Protein AF-A0A3B8LPL8-F1 (afdb_monomer_lite)

Foldseek 3Di:
DVVVVVVVVVVVVVVVCVVVVPPDLAQCVPVVLVVLLLLLLVLVQCLLFNDPPLQNAGCVNLVLSVLLVVVLVVDDRVVSRVVSVLSVCQQAVQCVVVVVDGGLSPHDSVSNNVSLVCQCVDPDPVSNVSSVVVSVVSVVSVVVDQSSCVSVVNAACDDDVPDPHDGHHDVVVVVVVVVVVVVVVVVVVVVVVVVVVVVVVVVVVPDDDPDDDDDDDDDD

Secondary structure (DSSP, 8-state):
-HHHHHHHHHHHHHHHHHHHSSS-SSGGGSTTTHHHHHHHHHHHHHHHS-TTSSSS--TTTTTHHHHHHHHHHHS-HHHHHHHHHHHHIIIIIHHHHTTS-S-GGGS-HHHHHHHHHHHHT-S-HHHHHHHHHHHHHHHHHHTTSHHHHHHTT--BSS--TT------B-THHHHHHHHHHHHHHHHHHHHHHHHHHHHHHHHHT---------------

Radius of gyration: 36.64 Å; chains: 1; bounding box: 44×65×137 Å

Sequence (220 aa):
MEQVRKGLLSGVRARFEGLLGGKHERLLDIPWLRPRIERGIDALGECMFPAGAEIPYSAKDVELTKYMIDFFYKIPTQQSNMLCMLILAYEFALPTLYRKGWLFSQMSFEDQTDLLEHLHDSRLYPIRMLNVALRMFMSFGYMADERVLQEMGYFKNYAYPSDPRDIEIIERISQELQNTIAKELEQEETLDEKNEEVELSESLLSAPEATSGTATSTLS

Structure (mmCIF, N/CA/C/O backbone):
data_AF-A0A3B8LPL8-F1
#
_entry.id   AF-A0A3B8LPL8-F1
#
loop_
_atom_site.group_PDB
_atom_site.id
_atom_site.type_symbol
_atom_site.label_atom_id
_atom_site.label_alt_id
_atom_site.label_comp_id
_atom_site.label_asym_id
_atom_site.label_entity_id
_atom_site.label_seq_id
_atom_site.pdbx_PDB_ins_code
_atom_site.Cartn_x
_atom_site.Cartn_y
_atom_site.Cartn_z
_atom_site.occupancy
_atom_site.B_iso_or_equiv
_atom_site.auth_seq_id
_atom_site.auth_comp_id
_atom_site.auth_asym_id
_atom_site.auth_atom_id
_atom_site.pdbx_PDB_model_num
ATOM 1 N N . MET A 1 1 ? 22.025 -16.136 -29.294 1.00 53.50 1 MET A N 1
ATOM 2 C CA . MET A 1 1 ? 21.593 -15.642 -27.961 1.00 53.50 1 MET A CA 1
ATOM 3 C C . MET A 1 1 ? 22.157 -14.263 -27.589 1.00 53.50 1 MET A C 1
ATOM 5 O O . MET A 1 1 ? 21.586 -13.602 -26.734 1.00 53.50 1 MET A O 1
ATOM 9 N N . GLU A 1 2 ? 23.214 -13.773 -28.244 1.00 52.53 2 GLU A N 1
ATOM 10 C CA . GLU A 1 2 ? 23.859 -12.496 -27.884 1.00 52.53 2 GLU A CA 1
ATOM 11 C C . GLU A 1 2 ? 23.153 -11.238 -28.436 1.00 52.53 2 GLU A C 1
ATOM 13 O O . GLU A 1 2 ? 23.130 -10.195 -27.785 1.00 52.53 2 GLU A O 1
ATOM 18 N N . GLN A 1 3 ? 22.494 -11.338 -29.598 1.00 49.75 3 GLN A N 1
ATOM 19 C CA . GLN A 1 3 ? 21.754 -10.215 -30.198 1.00 49.75 3 GLN A CA 1
ATOM 20 C C . GLN A 1 3 ? 20.462 -9.853 -29.441 1.00 49.75 3 GLN A C 1
ATOM 22 O O . GLN A 1 3 ? 20.111 -8.678 -29.362 1.00 49.75 3 GLN A O 1
ATOM 27 N N . VAL A 1 4 ? 19.802 -10.824 -28.798 1.00 54.03 4 VAL A N 1
ATOM 28 C CA . VAL A 1 4 ? 18.571 -10.590 -28.013 1.00 54.03 4 VAL A CA 1
ATOM 29 C C . VAL A 1 4 ? 18.863 -9.790 -26.733 1.00 54.03 4 VAL A C 1
ATOM 31 O O . VAL A 1 4 ? 18.094 -8.908 -26.357 1.00 54.03 4 VAL A O 1
ATOM 34 N N . ARG A 1 5 ? 20.027 -10.011 -26.101 1.00 50.81 5 ARG A N 1
ATOM 35 C CA . ARG A 1 5 ? 20.466 -9.257 -24.909 1.00 50.81 5 ARG A CA 1
ATOM 36 C C . ARG A 1 5 ? 20.782 -7.788 -25.211 1.00 50.81 5 ARG A C 1
ATOM 38 O O . ARG A 1 5 ? 20.487 -6.928 -24.385 1.00 50.81 5 ARG A O 1
ATOM 45 N N . LYS A 1 6 ? 21.343 -7.486 -26.390 1.00 49.22 6 LYS A N 1
ATOM 46 C CA . LYS A 1 6 ? 21.658 -6.102 -26.798 1.00 49.22 6 LYS A CA 1
ATOM 47 C C . LYS A 1 6 ? 20.394 -5.279 -27.076 1.00 49.22 6 LYS A C 1
ATOM 49 O O . LYS A 1 6 ? 20.337 -4.118 -26.674 1.00 49.22 6 LYS A O 1
ATOM 54 N N . GLY A 1 7 ? 19.361 -5.892 -27.663 1.00 49.97 7 GLY A N 1
ATOM 55 C CA . GLY A 1 7 ? 18.057 -5.249 -27.865 1.00 49.97 7 GLY A CA 1
ATOM 56 C C . GLY A 1 7 ? 17.382 -4.854 -26.547 1.00 49.97 7 GLY A C 1
ATOM 57 O O . GLY A 1 7 ? 16.971 -3.704 -26.389 1.00 49.97 7 GLY A O 1
ATOM 58 N N . LEU A 1 8 ? 17.368 -5.763 -25.563 1.00 51.31 8 LEU A N 1
ATOM 59 C CA . LEU A 1 8 ? 16.752 -5.521 -24.253 1.00 51.31 8 LEU A CA 1
ATOM 60 C C . LEU A 1 8 ? 17.428 -4.364 -23.492 1.00 51.31 8 LEU A C 1
ATOM 62 O O . LEU A 1 8 ? 16.749 -3.500 -22.946 1.00 51.31 8 LEU A O 1
ATOM 66 N N . LEU A 1 9 ? 18.764 -4.307 -23.507 1.00 52.31 9 LEU A N 1
ATOM 67 C CA . LEU A 1 9 ? 19.535 -3.269 -22.810 1.00 52.31 9 LEU A CA 1
ATOM 68 C C . LEU A 1 9 ? 19.426 -1.889 -23.481 1.00 52.31 9 LEU A C 1
ATOM 70 O O . LEU A 1 9 ? 19.407 -0.874 -22.785 1.00 52.31 9 LEU A O 1
ATOM 74 N N . SER A 1 10 ? 19.292 -1.834 -24.811 1.00 51.31 10 SER A N 1
ATOM 75 C CA . SER A 1 10 ? 19.081 -0.569 -25.534 1.00 51.31 10 SER A CA 1
ATOM 76 C C . SER A 1 10 ? 17.717 0.067 -25.228 1.00 51.31 10 SER A C 1
ATOM 78 O O . SER A 1 10 ? 17.632 1.278 -25.027 1.00 51.31 10 SER A O 1
ATOM 80 N N . GLY A 1 11 ? 16.668 -0.754 -25.079 1.00 53.75 11 GLY A N 1
ATOM 81 C CA . GLY A 1 11 ? 15.336 -0.295 -24.679 1.00 53.75 11 GLY A CA 1
ATOM 82 C C . GLY A 1 11 ? 15.277 0.187 -23.227 1.00 53.75 11 GLY A C 1
ATOM 83 O O . GLY A 1 11 ? 14.561 1.139 -22.927 1.00 53.75 11 GLY A O 1
ATOM 84 N N . VAL A 1 12 ? 16.061 -0.421 -22.328 1.00 59.00 12 VAL A N 1
ATOM 85 C CA . VAL A 1 12 ? 16.189 0.036 -20.933 1.00 59.00 12 VAL A CA 1
ATOM 86 C C . VAL A 1 12 ? 16.892 1.395 -20.871 1.00 59.00 12 VAL A C 1
ATOM 88 O O . VAL A 1 12 ? 16.415 2.290 -20.178 1.00 59.00 12 VAL A O 1
ATOM 91 N N . ARG A 1 13 ? 17.965 1.598 -21.646 1.00 53.81 13 ARG A N 1
ATOM 92 C CA . ARG A 1 13 ? 18.716 2.864 -21.656 1.00 53.81 13 ARG A CA 1
ATOM 93 C C . ARG A 1 13 ? 17.900 4.043 -22.200 1.00 53.81 13 ARG A C 1
ATOM 95 O O . ARG A 1 13 ? 17.860 5.084 -21.554 1.00 53.81 13 ARG A O 1
ATOM 102 N N . ALA A 1 14 ? 17.178 3.860 -23.308 1.00 57.12 14 ALA A N 1
ATOM 103 C CA . ALA A 1 14 ? 16.308 4.903 -23.863 1.00 57.12 14 ALA A CA 1
ATOM 104 C C . ALA A 1 14 ? 15.151 5.285 -22.912 1.00 57.12 14 ALA A C 1
ATOM 106 O O . ALA A 1 14 ? 14.744 6.443 -22.850 1.00 57.12 14 ALA A O 1
ATOM 107 N N . ARG A 1 15 ? 14.642 4.325 -22.123 1.00 59.19 15 ARG A N 1
ATOM 108 C CA . ARG A 1 15 ? 13.621 4.585 -21.091 1.00 59.19 15 ARG A CA 1
ATOM 109 C C . ARG A 1 15 ? 14.178 5.352 -19.891 1.00 59.19 15 ARG A C 1
ATOM 111 O O . ARG A 1 15 ? 13.474 6.201 -19.357 1.00 59.19 15 ARG A O 1
ATOM 118 N N . PHE A 1 16 ? 15.426 5.092 -19.499 1.00 56.16 16 PHE A N 1
ATOM 119 C CA . PHE A 1 16 ? 16.109 5.842 -18.440 1.00 56.16 16 PHE A CA 1
ATOM 120 C C . PHE A 1 16 ? 16.478 7.270 -18.870 1.00 56.16 16 PHE A C 1
ATOM 122 O O . PHE A 1 16 ? 16.331 8.196 -18.077 1.00 56.16 16 PHE A O 1
ATOM 129 N N . GLU A 1 17 ? 16.886 7.477 -20.125 1.00 54.66 17 GLU A N 1
ATOM 130 C CA . GLU A 1 17 ? 17.175 8.819 -20.659 1.00 54.66 17 GLU A CA 1
ATOM 131 C C . GLU A 1 17 ? 15.907 9.692 -20.743 1.00 54.66 17 GLU A C 1
ATOM 133 O O . GLU A 1 17 ? 15.965 10.883 -20.444 1.00 54.66 17 GLU A O 1
ATOM 138 N N . GLY A 1 18 ? 14.735 9.107 -21.022 1.00 52.72 18 GLY A N 1
ATOM 139 C CA . GLY A 1 18 ? 13.446 9.808 -20.911 1.00 52.72 18 GLY A CA 1
ATOM 140 C C . GLY A 1 18 ? 13.022 10.136 -19.470 1.00 52.72 18 GLY A C 1
ATOM 141 O O . GLY A 1 18 ? 12.319 11.120 -19.255 1.00 52.72 18 GLY A O 1
ATOM 142 N N . LEU A 1 19 ? 13.479 9.349 -18.488 1.00 54.22 19 LEU A N 1
ATOM 143 C CA . LEU A 1 19 ? 13.199 9.541 -17.058 1.00 54.22 19 LEU A CA 1
ATOM 144 C C . LEU A 1 19 ? 14.010 10.702 -16.455 1.00 54.22 19 LEU A C 1
ATOM 146 O O . LEU A 1 19 ? 13.545 11.374 -15.541 1.00 54.22 19 LEU A O 1
ATOM 150 N N . LEU A 1 20 ? 15.218 10.941 -16.976 1.00 55.66 20 LEU A N 1
ATOM 151 C CA . LEU A 1 20 ? 16.107 12.035 -16.562 1.00 55.66 20 LEU A CA 1
ATOM 152 C C . LEU A 1 20 ? 15.976 13.285 -17.458 1.00 55.66 20 LEU A C 1
ATOM 154 O O . LEU A 1 20 ? 16.439 14.359 -17.087 1.00 55.66 20 LEU A O 1
ATOM 158 N N . GLY A 1 21 ? 15.331 13.159 -18.623 1.00 50.50 21 GLY A N 1
ATOM 159 C CA . GLY A 1 21 ? 15.231 14.186 -19.668 1.00 50.50 21 GLY A CA 1
ATOM 160 C C . GLY A 1 21 ? 14.165 15.276 -19.477 1.00 50.50 21 GLY A C 1
ATOM 161 O O . GLY A 1 21 ? 13.839 15.964 -20.442 1.00 50.50 21 GLY A O 1
ATOM 162 N N . GLY A 1 22 ? 13.598 15.441 -18.278 1.00 52.56 22 GLY A N 1
ATOM 163 C CA . GLY A 1 22 ? 12.865 16.658 -17.888 1.00 52.56 22 GLY A CA 1
ATOM 164 C C . GLY A 1 22 ? 11.503 16.930 -18.548 1.00 52.56 22 GLY A C 1
ATOM 165 O O . GLY A 1 22 ? 10.980 18.025 -18.379 1.00 52.56 22 GLY A O 1
ATOM 166 N N . LYS A 1 23 ? 10.905 15.985 -19.293 1.00 58.97 23 LYS A N 1
ATOM 167 C CA . LYS A 1 23 ? 9.563 16.180 -19.895 1.00 58.97 23 LYS A CA 1
ATOM 168 C C . LYS A 1 23 ? 8.390 15.777 -19.002 1.00 58.97 23 LYS A C 1
ATOM 170 O O . LYS A 1 23 ? 7.282 16.246 -19.231 1.00 58.97 23 LYS A O 1
ATOM 175 N N . HIS A 1 24 ? 8.620 14.914 -18.018 1.00 59.38 24 HIS A N 1
ATOM 176 C CA . HIS A 1 24 ? 7.605 14.515 -17.050 1.00 59.38 24 HIS A CA 1
ATOM 177 C C . HIS A 1 24 ? 8.037 15.016 -15.680 1.00 59.38 24 HIS A C 1
ATOM 179 O O . HIS A 1 24 ? 9.087 14.611 -15.185 1.00 59.38 24 HIS A O 1
ATOM 185 N N . GLU A 1 25 ? 7.247 15.908 -15.081 1.00 78.56 25 GLU A N 1
ATOM 186 C CA . GLU A 1 25 ? 7.516 16.375 -13.722 1.00 78.56 25 GLU A CA 1
ATOM 187 C C . GLU A 1 25 ? 7.355 15.207 -12.732 1.00 78.56 25 GLU A C 1
ATOM 189 O O . GLU A 1 25 ? 8.214 15.004 -11.872 1.00 78.56 25 GLU A O 1
ATOM 194 N N . ARG A 1 26 ? 6.324 14.362 -12.909 1.00 90.69 26 ARG A N 1
ATOM 195 C CA . ARG A 1 26 ? 6.047 13.196 -12.053 1.00 90.69 26 ARG A CA 1
ATOM 196 C C . ARG A 1 26 ? 6.228 11.869 -12.790 1.00 90.69 26 ARG A C 1
ATOM 198 O O . ARG A 1 26 ? 5.819 11.707 -13.937 1.00 90.69 26 ARG A O 1
ATOM 205 N N . LEU A 1 27 ? 6.759 10.869 -12.087 1.00 92.31 27 LEU A N 1
ATOM 206 C CA . LEU A 1 27 ? 6.888 9.491 -12.577 1.00 92.31 27 LEU A CA 1
ATOM 207 C C . LEU A 1 27 ? 5.531 8.852 -12.899 1.00 92.31 27 LEU A C 1
ATOM 209 O O . LEU A 1 27 ? 5.438 8.037 -13.816 1.00 92.31 27 LEU A O 1
ATOM 213 N N . LEU A 1 28 ? 4.475 9.247 -12.186 1.00 93.44 28 LEU A N 1
ATOM 214 C CA . LEU A 1 28 ? 3.106 8.788 -12.440 1.00 93.44 28 LEU A CA 1
ATOM 215 C C . LEU A 1 28 ? 2.540 9.235 -13.786 1.00 93.44 28 LEU A C 1
ATOM 217 O O . LEU A 1 28 ? 1.642 8.585 -14.311 1.00 93.44 28 LEU A O 1
ATOM 221 N N . ASP A 1 29 ? 3.071 10.301 -14.377 1.00 93.69 29 ASP A N 1
ATOM 222 C CA . ASP A 1 29 ? 2.575 10.787 -15.665 1.00 93.69 29 ASP A CA 1
ATOM 223 C C . ASP A 1 29 ? 3.183 10.010 -16.840 1.00 93.69 29 ASP A C 1
ATOM 225 O O . ASP A 1 29 ? 2.790 10.193 -17.993 1.00 93.69 29 ASP A O 1
ATOM 229 N N . ILE A 1 30 ? 4.135 9.112 -16.563 1.00 92.44 30 ILE A N 1
ATOM 230 C CA . ILE A 1 30 ? 4.755 8.247 -17.561 1.00 92.44 30 ILE A CA 1
ATOM 231 C C . ILE A 1 30 ? 3.789 7.084 -17.869 1.00 92.44 30 ILE A C 1
ATOM 233 O O . ILE A 1 30 ? 3.598 6.204 -17.020 1.00 92.44 30 ILE A O 1
ATOM 237 N N . PRO A 1 31 ? 3.227 6.987 -19.095 1.00 90.75 31 PRO A N 1
ATOM 238 C CA . PRO A 1 31 ? 2.101 6.088 -19.385 1.00 90.75 31 PRO A CA 1
ATOM 239 C C . PRO A 1 31 ? 2.379 4.599 -19.163 1.00 90.75 31 PRO A C 1
ATOM 241 O O . PRO A 1 31 ? 1.478 3.829 -18.849 1.00 90.75 31 PRO A O 1
ATOM 244 N N . TRP A 1 32 ? 3.629 4.166 -19.336 1.00 91.56 32 TRP A N 1
ATOM 245 C CA . TRP A 1 32 ? 4.012 2.768 -19.131 1.00 91.56 32 TRP A CA 1
ATOM 246 C C . TRP A 1 32 ? 4.386 2.453 -17.678 1.00 91.56 32 TRP A C 1
ATOM 248 O O . TRP A 1 32 ? 4.451 1.276 -17.316 1.00 91.56 32 TRP A O 1
ATOM 258 N N . LEU A 1 33 ? 4.656 3.480 -16.866 1.00 93.62 33 LEU A N 1
ATOM 259 C CA . LEU A 1 33 ? 5.122 3.338 -15.490 1.00 93.62 33 LEU A CA 1
ATOM 260 C C . LEU A 1 33 ? 3.960 3.332 -14.502 1.00 93.62 33 LEU A C 1
ATOM 262 O O . LEU A 1 33 ? 3.948 2.511 -13.590 1.00 93.62 33 LEU A O 1
ATOM 266 N N . ARG A 1 34 ? 2.945 4.171 -14.721 1.00 95.31 34 ARG A N 1
ATOM 267 C CA . ARG A 1 34 ? 1.754 4.217 -13.864 1.00 95.31 34 ARG A CA 1
ATOM 268 C C . ARG A 1 34 ? 1.075 2.853 -13.684 1.00 95.31 34 ARG A C 1
ATOM 270 O O . ARG A 1 34 ? 0.963 2.432 -12.536 1.00 95.31 34 ARG A O 1
ATOM 277 N N . PRO A 1 35 ? 0.763 2.080 -14.745 1.00 96.31 35 PRO A N 1
ATOM 278 C CA . PRO A 1 35 ? 0.155 0.760 -14.575 1.00 96.31 35 PRO A CA 1
ATOM 279 C C . PRO A 1 35 ? 1.056 -0.246 -13.849 1.00 96.31 35 PRO A C 1
ATOM 281 O O . PRO A 1 35 ? 0.592 -1.312 -13.458 1.00 96.31 35 PRO A O 1
ATOM 284 N N . ARG A 1 36 ? 2.367 0.016 -13.756 1.00 95.19 36 ARG A N 1
ATOM 285 C CA . ARG A 1 36 ? 3.313 -0.814 -12.996 1.00 95.19 36 ARG A CA 1
ATOM 286 C C . ARG A 1 36 ? 3.296 -0.454 -11.522 1.00 95.19 36 ARG A C 1
ATOM 288 O O . ARG A 1 36 ? 3.318 -1.354 -10.698 1.00 95.19 36 ARG A O 1
ATOM 295 N N . ILE A 1 37 ? 3.241 0.838 -11.217 1.00 97.06 37 ILE A N 1
ATOM 296 C CA . ILE A 1 37 ? 3.098 1.329 -9.849 1.00 97.06 37 ILE A CA 1
ATOM 297 C C . ILE A 1 37 ? 1.766 0.844 -9.275 1.00 97.06 37 ILE A C 1
ATOM 299 O O . ILE A 1 37 ? 1.777 0.242 -8.213 1.00 97.06 37 ILE A O 1
ATOM 303 N N . GLU A 1 38 ? 0.660 1.006 -10.008 1.00 97.75 38 GLU A N 1
ATOM 304 C CA . GLU A 1 38 ? -0.668 0.522 -9.598 1.00 97.75 38 GLU A CA 1
ATOM 305 C C . GLU A 1 38 ? -0.643 -0.980 -9.282 1.00 97.75 38 GLU A C 1
ATOM 307 O O . GLU A 1 38 ? -0.984 -1.372 -8.175 1.00 97.75 38 GLU A O 1
ATOM 312 N N . ARG A 1 39 ? -0.098 -1.810 -10.184 1.00 96.94 39 ARG A N 1
ATOM 313 C CA . ARG A 1 39 ? 0.054 -3.258 -9.945 1.00 96.94 39 ARG A CA 1
ATOM 314 C C . ARG A 1 39 ? 0.952 -3.605 -8.761 1.00 96.94 39 ARG A C 1
ATOM 316 O O . ARG A 1 39 ? 0.690 -4.585 -8.071 1.00 96.94 39 ARG A O 1
ATOM 323 N N . GLY A 1 40 ? 2.027 -2.845 -8.558 1.00 97.00 40 GLY A N 1
ATOM 324 C CA . GLY A 1 40 ? 2.902 -3.016 -7.404 1.00 97.00 40 GLY A CA 1
ATOM 325 C C . GLY A 1 40 ? 2.164 -2.717 -6.101 1.00 97.00 40 GLY A C 1
ATOM 326 O O . GLY A 1 40 ? 2.276 -3.492 -5.158 1.00 97.00 40 GLY A O 1
ATOM 327 N N . ILE A 1 41 ? 1.373 -1.638 -6.065 1.00 98.25 41 ILE A N 1
ATOM 328 C CA . ILE A 1 41 ? 0.545 -1.273 -4.907 1.00 98.25 41 ILE A CA 1
ATOM 329 C C . ILE A 1 41 ? -0.549 -2.317 -4.680 1.00 98.25 41 ILE A C 1
ATOM 331 O O . ILE A 1 41 ? -0.710 -2.741 -3.542 1.00 98.25 41 ILE A O 1
ATOM 335 N N . ASP A 1 42 ? -1.233 -2.781 -5.730 1.00 98.00 42 ASP A N 1
ATOM 336 C CA . ASP A 1 42 ? -2.248 -3.838 -5.631 1.00 98.00 42 ASP A CA 1
ATOM 337 C C . ASP A 1 42 ? -1.654 -5.112 -5.018 1.00 98.00 42 ASP A C 1
ATOM 339 O O . ASP A 1 42 ? -2.184 -5.646 -4.050 1.00 98.00 42 ASP A O 1
ATOM 343 N N . ALA A 1 43 ? -0.525 -5.588 -5.552 1.00 97.44 43 ALA A N 1
ATOM 344 C CA . ALA A 1 43 ? 0.115 -6.809 -5.071 1.00 97.44 43 ALA A CA 1
ATOM 345 C C . ALA A 1 43 ? 0.642 -6.665 -3.636 1.00 97.44 43 ALA A C 1
ATOM 347 O O . ALA A 1 43 ? 0.455 -7.561 -2.819 1.00 97.44 43 ALA A O 1
ATOM 348 N N . LEU A 1 44 ? 1.277 -5.535 -3.310 1.00 97.69 44 LEU A N 1
ATOM 349 C CA . LEU A 1 44 ? 1.730 -5.251 -1.946 1.00 97.69 44 LEU A CA 1
ATOM 350 C C . LEU A 1 44 ? 0.548 -5.142 -0.981 1.00 97.69 44 LEU A C 1
ATOM 352 O O . LEU A 1 44 ? 0.593 -5.716 0.101 1.00 97.69 44 LEU A O 1
ATOM 356 N N . GLY A 1 45 ? -0.512 -4.441 -1.379 1.00 97.69 45 GLY A N 1
ATOM 357 C CA . GLY A 1 45 ? -1.729 -4.279 -0.596 1.00 97.69 45 GLY A CA 1
ATOM 358 C C . GLY A 1 45 ? -2.373 -5.621 -0.282 1.00 97.69 45 GLY A C 1
ATOM 359 O O . GLY A 1 45 ? -2.597 -5.921 0.882 1.00 97.69 45 GLY A O 1
ATOM 360 N N . GLU A 1 46 ? -2.599 -6.456 -1.294 1.00 96.62 46 GLU A N 1
ATOM 361 C CA . GLU A 1 46 ? -3.194 -7.787 -1.121 1.00 96.62 46 GLU A CA 1
ATOM 362 C C . GLU A 1 46 ? -2.305 -8.722 -0.297 1.00 96.62 46 GLU A C 1
ATOM 364 O O . GLU A 1 46 ? -2.813 -9.501 0.502 1.00 96.62 46 GLU A O 1
ATOM 369 N N . CYS A 1 47 ? -0.980 -8.631 -0.453 1.00 96.56 47 CYS A N 1
ATOM 370 C CA . CYS A 1 47 ? -0.032 -9.407 0.344 1.00 96.56 47 CYS A CA 1
ATOM 371 C C . CYS A 1 47 ? -0.067 -9.021 1.834 1.00 96.56 47 CYS A C 1
ATOM 373 O O . CYS A 1 47 ? 0.143 -9.875 2.694 1.00 96.56 47 CYS A O 1
ATOM 375 N N . MET A 1 48 ? -0.297 -7.743 2.146 1.00 96.38 48 MET A N 1
ATOM 376 C CA . MET A 1 48 ? -0.244 -7.209 3.513 1.00 96.38 48 MET A CA 1
ATOM 377 C C . MET A 1 48 ? -1.607 -7.201 4.207 1.00 96.38 48 MET A C 1
ATOM 379 O O . MET A 1 48 ? -1.670 -7.386 5.419 1.00 96.38 48 MET A O 1
ATOM 383 N N . PHE A 1 49 ? -2.678 -7.003 3.440 1.00 96.75 49 PHE A N 1
ATOM 384 C CA . PHE A 1 49 ? -4.066 -6.935 3.894 1.00 96.75 49 PHE A CA 1
ATOM 385 C C . PHE A 1 49 ? -4.932 -7.869 3.028 1.00 96.75 49 PHE A C 1
ATOM 387 O O . PHE A 1 49 ? -5.740 -7.401 2.214 1.00 96.75 49 PHE A O 1
ATOM 394 N N . PRO A 1 50 ? -4.726 -9.196 3.136 1.00 96.06 50 PRO A N 1
ATOM 395 C CA . PRO A 1 50 ? -5.467 -10.167 2.344 1.00 96.06 50 PRO A CA 1
ATOM 396 C C . PRO A 1 50 ? -6.936 -10.236 2.776 1.00 96.06 50 PRO A C 1
ATOM 398 O O . PRO A 1 50 ? -7.287 -9.954 3.922 1.00 96.06 50 PRO A O 1
ATOM 401 N N . ALA A 1 51 ? -7.800 -10.671 1.860 1.00 93.62 51 ALA A N 1
ATOM 402 C CA . ALA A 1 51 ? -9.194 -10.957 2.182 1.00 93.62 51 ALA A CA 1
ATOM 403 C C . ALA A 1 51 ? -9.303 -12.089 3.218 1.00 93.62 51 ALA A C 1
ATOM 405 O O . ALA A 1 51 ? -8.621 -13.110 3.106 1.00 93.62 51 ALA A O 1
ATOM 406 N N . GLY A 1 52 ? -10.188 -11.925 4.204 1.00 87.56 52 GLY A N 1
ATOM 407 C CA . GLY A 1 52 ? -10.396 -12.916 5.266 1.00 87.56 52 GLY A CA 1
ATOM 408 C C . GLY A 1 52 ? -9.335 -12.906 6.372 1.00 87.56 52 GLY A C 1
ATOM 409 O O . GLY A 1 52 ? -9.240 -13.879 7.120 1.00 87.56 52 GLY A O 1
ATOM 410 N N . ALA A 1 53 ? -8.539 -11.837 6.474 1.00 89.88 53 ALA A N 1
ATOM 411 C CA . ALA A 1 53 ? -7.727 -11.557 7.655 1.00 89.88 53 ALA A CA 1
ATOM 412 C C . ALA A 1 53 ? -8.606 -11.210 8.878 1.00 89.88 53 ALA A C 1
ATOM 414 O O . ALA A 1 53 ? -9.833 -11.245 8.815 1.00 89.88 53 ALA A O 1
ATOM 415 N N . GLU A 1 54 ? -7.973 -10.873 10.006 1.00 90.06 54 GLU A N 1
ATOM 416 C CA . GLU A 1 54 ? -8.672 -10.462 11.234 1.00 90.06 54 GLU A CA 1
ATOM 417 C C . GLU A 1 54 ? -9.566 -9.232 11.015 1.00 90.06 54 GLU A C 1
ATOM 419 O O . GLU A 1 54 ? -10.686 -9.186 11.515 1.00 90.06 54 GLU A O 1
ATOM 424 N N . ILE A 1 55 ? -9.101 -8.275 10.205 1.00 90.81 55 ILE A N 1
ATOM 425 C CA . ILE A 1 55 ? -9.932 -7.180 9.701 1.00 90.81 55 ILE A CA 1
ATOM 426 C C . ILE A 1 55 ? -10.616 -7.673 8.414 1.00 90.81 55 ILE A C 1
ATOM 428 O O . ILE A 1 55 ? -9.920 -8.107 7.492 1.00 90.81 55 ILE A O 1
ATOM 432 N N . PRO A 1 56 ? -11.956 -7.596 8.307 1.00 92.50 56 PRO A N 1
ATOM 433 C CA . PRO A 1 56 ? -12.707 -8.238 7.225 1.00 92.50 56 PRO A CA 1
ATOM 434 C C . PRO A 1 56 ? -12.514 -7.589 5.844 1.00 92.50 56 PRO A C 1
ATOM 436 O O . PRO A 1 56 ? -12.887 -8.188 4.837 1.00 92.50 56 PRO A O 1
ATOM 439 N N . TYR A 1 57 ? -11.941 -6.384 5.780 1.00 95.50 57 TYR A N 1
ATOM 440 C CA . TYR A 1 57 ? -11.740 -5.632 4.541 1.00 95.50 57 TYR A CA 1
ATOM 441 C C . TYR A 1 57 ? -10.355 -5.896 3.945 1.00 95.50 57 TYR A C 1
ATOM 443 O O . TYR A 1 57 ? -9.336 -5.649 4.584 1.00 95.50 57 TYR A O 1
ATOM 451 N N . SER A 1 58 ? -10.292 -6.339 2.696 1.00 97.12 58 SER A N 1
ATOM 452 C CA . SER A 1 58 ? -9.028 -6.462 1.962 1.00 97.12 58 SER A CA 1
ATOM 453 C C . SER A 1 58 ? -8.522 -5.109 1.444 1.00 97.12 58 SER A C 1
ATOM 455 O O . SER A 1 58 ? -9.256 -4.117 1.4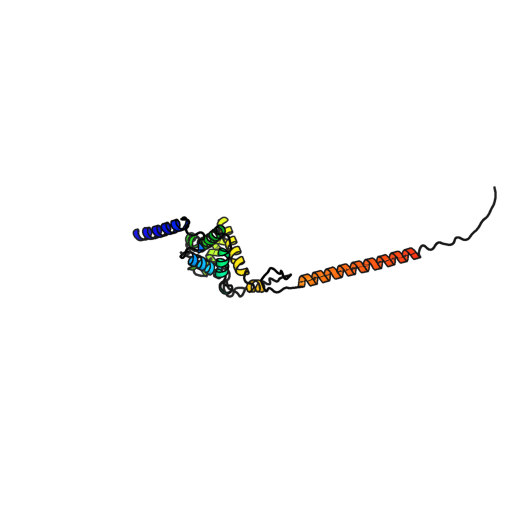08 1.00 97.12 58 SER A O 1
ATOM 457 N N . ALA A 1 59 ? -7.272 -5.063 0.972 1.00 97.06 59 ALA A N 1
ATOM 458 C CA . ALA A 1 59 ? -6.731 -3.888 0.282 1.00 97.06 59 ALA A CA 1
ATOM 459 C C . ALA A 1 59 ? -7.564 -3.460 -0.944 1.00 97.06 59 ALA A C 1
ATOM 461 O O . ALA A 1 59 ? -7.664 -2.263 -1.232 1.00 97.06 59 ALA A O 1
ATOM 462 N N . LYS A 1 60 ? -8.177 -4.414 -1.657 1.00 96.56 60 LYS A N 1
ATOM 463 C CA . LYS A 1 60 ? -9.116 -4.128 -2.752 1.00 96.56 60 LYS A CA 1
ATOM 464 C C . LYS A 1 60 ? -10.419 -3.506 -2.269 1.00 96.56 60 LYS A C 1
ATOM 466 O O . LYS A 1 60 ? -10.890 -2.568 -2.906 1.00 96.56 60 LYS A O 1
ATOM 471 N N . ASP A 1 61 ? -10.979 -3.991 -1.161 1.00 96.69 61 ASP A N 1
ATOM 472 C CA . ASP A 1 61 ? -12.267 -3.506 -0.642 1.00 96.69 61 ASP A CA 1
ATOM 473 C C . ASP A 1 61 ? -12.211 -2.029 -0.240 1.00 96.69 61 ASP A C 1
ATOM 475 O O . ASP A 1 61 ? -13.212 -1.318 -0.350 1.00 96.69 61 ASP A O 1
ATOM 479 N N . VAL A 1 62 ? -11.036 -1.563 0.193 1.00 96.06 62 VAL A N 1
ATOM 480 C CA . VAL A 1 62 ? -10.770 -0.164 0.567 1.00 96.06 62 VAL A CA 1
ATOM 481 C C . VAL A 1 62 ? -10.221 0.689 -0.582 1.00 96.06 62 VAL A C 1
ATOM 483 O O . VAL A 1 62 ? -9.795 1.821 -0.367 1.00 96.06 62 VAL A O 1
ATOM 486 N N . GLU A 1 63 ? -10.185 0.153 -1.806 1.00 96.94 63 GLU A N 1
ATOM 487 C CA . GLU A 1 63 ? -9.625 0.821 -2.988 1.00 96.94 63 GLU A CA 1
ATOM 488 C C . GLU A 1 63 ? -8.209 1.401 -2.743 1.00 96.94 63 GLU A C 1
ATOM 490 O O . GLU A 1 63 ? -7.881 2.489 -3.232 1.00 96.94 63 GLU A O 1
ATOM 495 N N . LEU A 1 64 ? -7.350 0.679 -2.001 1.00 97.62 64 LEU A N 1
ATOM 496 C CA . LEU A 1 64 ? -6.057 1.185 -1.508 1.00 97.62 64 LEU A CA 1
ATOM 497 C C . LEU A 1 64 ? -5.218 1.823 -2.621 1.00 97.62 64 LEU A C 1
ATOM 499 O O . LEU A 1 64 ? -4.684 2.920 -2.468 1.00 97.62 64 LEU A O 1
ATOM 503 N N . THR A 1 65 ? -5.130 1.168 -3.774 1.00 98.12 65 THR A N 1
ATOM 504 C CA . THR A 1 65 ? -4.357 1.668 -4.915 1.00 98.12 65 THR A CA 1
ATOM 505 C C . THR A 1 65 ? -4.851 3.017 -5.408 1.00 98.12 65 THR A C 1
ATOM 507 O O . THR A 1 65 ? -4.045 3.919 -5.629 1.00 98.12 65 THR A O 1
ATOM 510 N N . LYS A 1 66 ? -6.167 3.203 -5.523 1.00 97.62 66 LYS A N 1
ATOM 511 C CA . LYS A 1 66 ? -6.749 4.481 -5.945 1.00 97.62 66 LYS A CA 1
ATOM 512 C C . LYS A 1 66 ? -6.420 5.580 -4.937 1.00 97.62 66 LYS A C 1
ATOM 514 O O . LYS A 1 66 ? -5.933 6.635 -5.341 1.00 97.62 66 LYS A O 1
ATOM 519 N N . TYR A 1 67 ? -6.582 5.300 -3.642 1.00 97.50 67 TYR A N 1
ATOM 520 C CA . TYR A 1 67 ? -6.211 6.238 -2.580 1.00 97.50 67 TYR A CA 1
ATOM 521 C C . TYR A 1 67 ? -4.737 6.656 -2.676 1.00 97.50 67 TYR A C 1
ATOM 523 O O . TYR A 1 67 ? -4.415 7.844 -2.627 1.00 97.50 67 TYR A O 1
ATOM 531 N N . MET A 1 68 ? -3.834 5.691 -2.856 1.00 98.06 68 MET A N 1
ATOM 532 C CA . MET A 1 68 ? -2.390 5.937 -2.901 1.00 98.06 68 MET A CA 1
ATOM 533 C C . MET A 1 68 ? -1.975 6.736 -4.139 1.00 98.06 68 MET A C 1
ATOM 535 O O . MET A 1 68 ? -1.141 7.638 -4.037 1.00 98.06 68 MET A O 1
ATOM 539 N N . ILE A 1 69 ? -2.583 6.463 -5.296 1.00 97.69 69 ILE A N 1
ATOM 540 C CA . ILE A 1 69 ? -2.359 7.244 -6.518 1.00 97.69 69 ILE A CA 1
ATOM 541 C C . ILE A 1 69 ? -2.848 8.686 -6.333 1.00 97.69 69 ILE A C 1
ATOM 543 O O . ILE A 1 69 ? -2.100 9.623 -6.624 1.00 97.69 69 ILE A O 1
ATOM 547 N N . ASP A 1 70 ? -4.046 8.888 -5.782 1.00 97.31 70 ASP A N 1
ATOM 548 C CA . ASP A 1 70 ? -4.574 10.227 -5.498 1.00 97.31 70 ASP A CA 1
ATOM 549 C C . ASP A 1 70 ? -3.698 10.977 -4.483 1.00 97.31 70 ASP A C 1
ATOM 551 O O . ASP A 1 70 ? -3.415 12.169 -4.644 1.00 97.31 70 ASP A O 1
ATOM 555 N N . PHE A 1 71 ? -3.212 10.282 -3.452 1.00 96.50 71 PHE A N 1
ATOM 556 C CA . PHE A 1 71 ? -2.271 10.829 -2.478 1.00 96.50 71 PHE A CA 1
ATOM 557 C C . PHE A 1 71 ? -0.964 11.277 -3.142 1.00 96.50 71 PHE A C 1
ATOM 559 O O . PHE A 1 71 ? -0.488 12.389 -2.897 1.00 96.50 71 PHE A O 1
ATOM 566 N N . PHE A 1 72 ? -0.411 10.466 -4.044 1.00 96.50 72 PHE A N 1
ATOM 567 C CA . PHE A 1 72 ? 0.795 10.820 -4.783 1.00 96.50 72 PHE A CA 1
ATOM 568 C C . PHE A 1 72 ? 0.631 12.057 -5.669 1.00 96.50 72 PHE A C 1
ATOM 570 O O . PHE A 1 72 ? 1.625 12.754 -5.893 1.00 96.50 72 PHE A O 1
ATOM 577 N N . TYR A 1 73 ? -0.577 12.358 -6.151 1.00 96.56 73 TYR A N 1
ATOM 578 C CA . TYR A 1 73 ? -0.868 13.606 -6.865 1.00 96.56 73 TYR A CA 1
ATOM 579 C C . TYR A 1 73 ? -0.969 14.821 -5.932 1.00 96.56 73 TYR A C 1
ATOM 581 O O . TYR A 1 73 ? -0.600 15.927 -6.331 1.00 96.56 73 TYR A O 1
ATOM 589 N N . LYS A 1 74 ? -1.396 14.626 -4.679 1.00 95.94 74 LYS A N 1
ATOM 590 C CA . LYS A 1 74 ? -1.554 15.702 -3.684 1.00 95.94 74 LYS A CA 1
ATOM 591 C C . LYS A 1 74 ? -0.236 16.166 -3.062 1.00 95.94 74 LYS A C 1
ATOM 593 O O . LYS A 1 74 ? -0.120 17.331 -2.691 1.00 95.94 74 LYS A O 1
ATOM 598 N N . ILE A 1 75 ? 0.759 15.289 -2.947 1.00 94.62 75 ILE A N 1
ATOM 599 C CA . ILE A 1 75 ? 2.075 15.652 -2.398 1.00 94.62 75 ILE A CA 1
ATOM 600 C C . ILE A 1 75 ? 2.974 16.319 -3.454 1.00 94.62 75 ILE A C 1
ATOM 602 O O . ILE A 1 75 ? 2.729 16.166 -4.661 1.00 94.62 75 ILE A O 1
ATOM 606 N N . PRO A 1 76 ? 4.028 17.054 -3.041 1.00 94.25 76 PRO A N 1
ATOM 607 C CA . PRO A 1 76 ? 4.933 17.659 -4.001 1.00 94.25 76 PRO A CA 1
ATOM 608 C C . PRO A 1 76 ? 5.682 16.601 -4.821 1.00 94.25 76 PRO A C 1
ATOM 610 O O . PRO A 1 76 ? 5.942 15.471 -4.397 1.00 94.25 76 PRO A O 1
ATOM 613 N N . THR A 1 77 ? 6.011 16.992 -6.048 1.00 92.31 77 THR A N 1
ATOM 614 C CA . THR A 1 77 ? 6.515 16.116 -7.108 1.00 92.31 77 THR A CA 1
ATOM 615 C C . THR A 1 77 ? 7.726 15.283 -6.689 1.00 92.31 77 THR A C 1
ATOM 617 O O . THR A 1 77 ? 7.796 14.094 -6.994 1.00 92.31 77 THR A O 1
ATOM 620 N N . GLN A 1 78 ? 8.671 15.872 -5.952 1.00 90.62 78 GLN A N 1
ATOM 621 C CA . GLN A 1 78 ? 9.877 15.163 -5.528 1.00 90.62 78 GLN A CA 1
ATOM 622 C C . GLN A 1 78 ? 9.564 14.026 -4.544 1.00 90.62 78 GLN A C 1
ATOM 624 O O . GLN A 1 78 ? 10.086 12.925 -4.725 1.00 90.62 78 GLN A O 1
ATOM 629 N N . GLN A 1 79 ? 8.701 14.252 -3.542 1.00 93.69 79 GLN A N 1
ATOM 630 C CA . GLN A 1 79 ? 8.307 13.186 -2.612 1.00 93.69 79 GLN A CA 1
ATOM 631 C C . GLN A 1 79 ? 7.476 12.113 -3.324 1.00 93.69 79 GLN A C 1
ATOM 633 O O . GLN A 1 79 ? 7.708 10.926 -3.106 1.00 93.69 79 GLN A O 1
ATOM 638 N N . SER A 1 80 ? 6.574 12.523 -4.224 1.00 95.25 80 SER A N 1
ATOM 639 C CA . SER A 1 80 ? 5.801 11.612 -5.081 1.00 95.25 80 SER A CA 1
ATOM 640 C C . SER A 1 80 ? 6.710 10.672 -5.870 1.00 95.25 80 SER A C 1
ATOM 642 O O . SER A 1 80 ? 6.568 9.450 -5.799 1.00 95.25 80 SER A O 1
ATOM 644 N N . ASN A 1 81 ? 7.727 11.226 -6.535 1.00 94.94 81 ASN A N 1
ATOM 645 C CA . ASN A 1 81 ? 8.696 10.445 -7.295 1.00 94.94 81 ASN A CA 1
ATOM 646 C C . ASN A 1 81 ? 9.501 9.502 -6.392 1.00 94.94 81 ASN A C 1
ATOM 648 O O . ASN A 1 81 ? 9.727 8.354 -6.767 1.00 94.94 81 ASN A O 1
ATOM 652 N N . MET A 1 82 ? 9.892 9.940 -5.191 1.00 94.06 82 MET A N 1
ATOM 653 C CA . MET A 1 82 ? 10.585 9.085 -4.221 1.00 94.06 82 MET A CA 1
ATOM 654 C C . MET A 1 82 ? 9.741 7.872 -3.805 1.00 94.06 82 MET A C 1
ATOM 656 O O . MET A 1 82 ? 10.246 6.750 -3.806 1.00 94.06 82 MET A O 1
ATOM 660 N N . LEU A 1 83 ? 8.456 8.077 -3.503 1.00 95.44 83 LEU A N 1
ATOM 661 C CA . LEU A 1 83 ? 7.543 6.992 -3.134 1.00 95.44 83 LEU A CA 1
ATOM 662 C C . LEU A 1 83 ? 7.248 6.070 -4.325 1.00 95.44 83 LEU A C 1
ATOM 664 O O . LEU A 1 83 ? 7.248 4.853 -4.171 1.00 95.44 83 LEU A O 1
ATOM 668 N N . CYS A 1 84 ? 7.103 6.615 -5.534 1.00 95.94 84 CYS A N 1
ATOM 669 C CA . CYS A 1 84 ? 6.985 5.802 -6.746 1.00 95.94 84 CYS A CA 1
ATOM 670 C C . CYS A 1 84 ? 8.219 4.913 -6.951 1.00 95.94 84 CYS A C 1
ATOM 672 O O . CYS A 1 84 ? 8.086 3.730 -7.256 1.00 95.94 84 CYS A O 1
ATOM 674 N N . MET A 1 85 ? 9.425 5.453 -6.745 1.00 94.50 85 MET A N 1
ATOM 675 C CA . MET A 1 85 ? 10.668 4.681 -6.839 1.00 94.50 85 MET A CA 1
ATOM 676 C C . MET A 1 85 ? 10.757 3.597 -5.763 1.00 94.50 85 MET A C 1
ATOM 678 O O . MET A 1 85 ? 11.265 2.516 -6.051 1.00 94.50 85 MET A O 1
ATOM 682 N N . LEU A 1 86 ? 10.228 3.848 -4.560 1.00 95.12 86 LEU A N 1
ATOM 683 C CA . LEU A 1 86 ? 10.102 2.829 -3.519 1.00 95.12 86 LEU A CA 1
ATOM 684 C C . LEU A 1 86 ? 9.231 1.660 -3.999 1.00 95.12 86 LEU A C 1
ATOM 686 O O . LEU A 1 86 ? 9.692 0.522 -3.975 1.00 95.12 86 LEU A O 1
ATOM 690 N N . ILE A 1 87 ? 8.025 1.930 -4.510 1.00 96.69 87 ILE A N 1
ATOM 691 C CA . ILE A 1 87 ? 7.143 0.879 -5.050 1.00 96.69 87 ILE A CA 1
ATOM 692 C C . ILE A 1 87 ? 7.829 0.120 -6.192 1.00 96.69 87 ILE A C 1
ATOM 694 O O . ILE A 1 87 ? 7.810 -1.108 -6.229 1.00 96.69 87 ILE A O 1
ATOM 698 N N . LEU A 1 88 ? 8.506 0.828 -7.099 1.00 94.88 88 LEU A N 1
ATOM 699 C CA . LEU A 1 88 ? 9.232 0.206 -8.209 1.00 94.88 88 LEU A CA 1
ATOM 700 C C . LEU A 1 88 ? 10.418 -0.651 -7.744 1.00 94.88 88 LEU A C 1
ATOM 702 O O . LEU A 1 88 ? 10.731 -1.656 -8.384 1.00 94.88 88 LEU A O 1
ATOM 706 N N . ALA A 1 89 ? 11.074 -0.295 -6.638 1.00 93.81 89 ALA A N 1
ATOM 707 C CA . ALA A 1 89 ? 12.124 -1.121 -6.053 1.00 93.81 89 ALA A CA 1
ATOM 708 C C . ALA A 1 89 ? 11.564 -2.465 -5.564 1.00 93.81 89 ALA A C 1
ATOM 710 O O . ALA A 1 89 ? 12.185 -3.501 -5.803 1.00 93.81 89 ALA A O 1
ATOM 711 N N . TYR A 1 90 ? 10.376 -2.461 -4.957 1.00 94.75 90 TYR A N 1
ATOM 712 C CA . TYR A 1 90 ? 9.679 -3.689 -4.572 1.00 94.75 90 TYR A CA 1
ATOM 713 C C . TYR A 1 90 ? 9.178 -4.470 -5.782 1.00 94.75 90 TYR A C 1
ATOM 715 O O . TYR A 1 90 ? 9.338 -5.682 -5.818 1.00 94.75 90 TYR A O 1
ATOM 723 N N . GLU A 1 91 ? 8.665 -3.789 -6.806 1.00 95.69 91 GLU A N 1
ATOM 724 C CA . GLU A 1 91 ? 8.164 -4.444 -8.015 1.00 95.69 91 GLU A CA 1
ATOM 725 C C . GLU A 1 91 ? 9.280 -5.114 -8.836 1.00 95.69 91 GLU A C 1
ATOM 727 O O . GLU A 1 91 ? 9.069 -6.204 -9.359 1.00 95.69 91 GLU A O 1
ATOM 732 N N . PHE A 1 92 ? 10.467 -4.502 -8.948 1.00 93.19 92 PHE A N 1
ATOM 733 C CA . PHE A 1 92 ? 11.541 -4.978 -9.837 1.00 93.19 92 PHE A CA 1
ATOM 734 C C . PHE A 1 92 ? 12.829 -5.389 -9.117 1.00 93.19 92 PHE A C 1
ATOM 736 O O . PHE A 1 92 ? 13.397 -6.451 -9.390 1.00 93.19 92 PHE A O 1
ATOM 743 N N . ALA A 1 93 ? 13.354 -4.519 -8.252 1.00 87.94 93 ALA A N 1
ATOM 744 C CA . ALA A 1 93 ? 14.722 -4.645 -7.759 1.00 87.94 93 ALA A CA 1
ATOM 745 C C . ALA A 1 93 ? 14.857 -5.773 -6.730 1.00 87.94 93 ALA A C 1
ATOM 747 O O . ALA A 1 93 ? 15.773 -6.587 -6.839 1.00 87.94 93 ALA A O 1
ATOM 748 N N . LEU A 1 94 ? 13.940 -5.850 -5.764 1.00 89.50 94 LEU A N 1
ATOM 749 C CA . LEU A 1 94 ? 14.008 -6.827 -4.677 1.00 89.50 94 LEU A CA 1
ATOM 750 C C . LEU A 1 94 ? 13.740 -8.270 -5.149 1.00 89.50 94 LEU A C 1
ATOM 752 O O . LEU A 1 94 ? 14.569 -9.128 -4.842 1.00 89.50 94 LEU A O 1
ATOM 756 N N . PRO A 1 95 ? 12.713 -8.568 -5.971 1.00 90.12 95 PRO A N 1
ATOM 757 C CA . PRO A 1 95 ? 12.524 -9.913 -6.522 1.00 90.12 95 PRO A CA 1
ATOM 758 C C . PRO A 1 95 ? 13.752 -10.412 -7.291 1.00 90.12 95 PRO A C 1
ATOM 760 O O . PRO A 1 95 ? 14.180 -11.558 -7.122 1.00 90.12 95 PRO A O 1
ATOM 763 N N . THR A 1 96 ? 14.371 -9.519 -8.073 1.00 89.62 96 THR A N 1
ATOM 764 C CA . THR A 1 96 ? 15.581 -9.819 -8.848 1.00 89.62 96 THR A CA 1
ATOM 765 C C . THR A 1 96 ? 16.787 -10.055 -7.939 1.00 89.62 96 THR A C 1
ATOM 767 O O . THR A 1 96 ? 17.537 -11.011 -8.145 1.00 89.62 96 THR A O 1
ATOM 770 N N . LEU A 1 97 ? 16.976 -9.213 -6.917 1.00 87.94 97 LEU A N 1
ATOM 771 C CA . LEU A 1 97 ? 18.088 -9.314 -5.969 1.00 87.94 97 LEU A CA 1
ATOM 772 C C . LEU A 1 97 ? 18.067 -10.647 -5.208 1.00 87.94 97 LEU A C 1
ATOM 774 O O . LEU A 1 97 ? 19.116 -11.261 -5.017 1.00 87.94 97 LEU A O 1
ATOM 778 N N . TYR A 1 98 ? 16.875 -11.118 -4.840 1.00 86.56 98 TYR A N 1
ATOM 779 C CA . TYR A 1 98 ? 16.673 -12.366 -4.100 1.00 86.56 98 TYR A CA 1
ATOM 780 C C . TYR A 1 98 ? 16.383 -13.581 -4.996 1.00 86.56 98 TYR A C 1
ATOM 782 O O . TYR A 1 98 ? 16.129 -14.667 -4.485 1.00 86.56 98 TYR A O 1
ATOM 790 N N . ARG A 1 99 ? 16.467 -13.428 -6.328 1.00 85.81 99 ARG A N 1
ATOM 791 C CA . ARG A 1 99 ? 16.249 -14.491 -7.332 1.00 85.81 99 ARG A CA 1
ATOM 792 C C . ARG A 1 99 ? 14.899 -15.215 -7.211 1.00 85.81 99 ARG A C 1
ATOM 794 O O . ARG A 1 99 ? 14.789 -16.355 -7.653 1.00 85.81 99 ARG A O 1
ATOM 801 N N . LYS A 1 100 ? 13.880 -14.560 -6.647 1.00 79.00 100 LYS A N 1
ATOM 802 C CA . LYS A 1 100 ? 12.540 -15.144 -6.460 1.00 79.00 100 LYS A CA 1
ATOM 803 C C . LYS A 1 100 ? 11.602 -14.923 -7.645 1.00 79.00 100 LYS A C 1
ATOM 805 O O . LYS A 1 100 ? 10.572 -15.572 -7.744 1.00 79.00 100 LYS A O 1
ATOM 810 N N . GLY A 1 101 ? 11.951 -14.030 -8.567 1.00 81.44 101 GLY A N 1
ATOM 811 C CA . GLY A 1 101 ? 11.121 -13.753 -9.731 1.00 81.44 101 GLY A CA 1
ATOM 812 C C . GLY A 1 101 ? 11.584 -12.529 -10.505 1.00 81.44 101 GLY A C 1
ATOM 813 O O . GLY A 1 101 ? 12.576 -11.889 -10.156 1.00 81.44 101 GLY A O 1
ATOM 814 N N . TRP A 1 102 ? 10.856 -12.219 -11.577 1.00 82.69 102 TRP A N 1
ATOM 815 C CA . TRP A 1 102 ? 11.109 -11.033 -12.398 1.00 82.69 102 TRP A CA 1
ATOM 816 C C . TRP A 1 102 ? 10.337 -9.801 -11.905 1.00 82.69 102 TRP A C 1
ATOM 818 O O . TRP A 1 102 ? 10.846 -8.686 -11.995 1.00 82.69 102 TRP A O 1
ATOM 828 N N . LEU A 1 103 ? 9.112 -10.000 -11.406 1.00 93.44 103 LEU A N 1
ATOM 829 C CA . LEU A 1 103 ? 8.187 -8.951 -10.969 1.00 9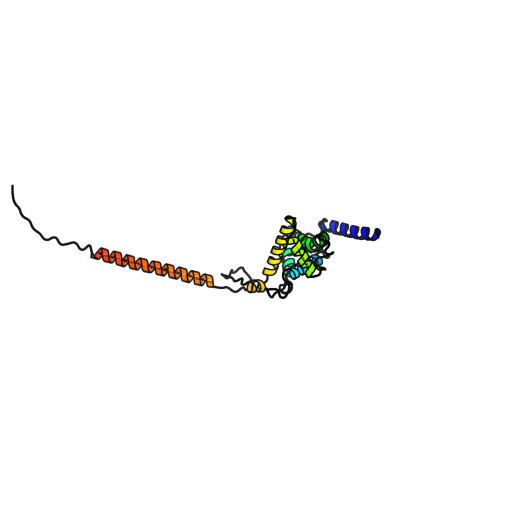3.44 103 LEU A CA 1
ATOM 830 C C . LEU A 1 103 ? 7.439 -9.410 -9.721 1.00 93.44 103 LEU A C 1
ATOM 832 O O . LEU A 1 103 ? 6.897 -10.514 -9.736 1.00 93.44 103 LEU A O 1
ATOM 836 N N . PHE A 1 104 ? 7.360 -8.566 -8.694 1.00 95.50 104 PHE A N 1
ATOM 837 C CA . PHE A 1 104 ? 6.643 -8.890 -7.455 1.00 95.50 104 PHE A CA 1
ATOM 838 C C . PHE A 1 104 ? 5.162 -9.171 -7.712 1.00 95.50 104 PHE A C 1
ATOM 840 O O . PHE A 1 104 ? 4.648 -10.211 -7.307 1.00 95.50 104 PHE A O 1
ATOM 847 N N . SER A 1 105 ? 4.506 -8.311 -8.495 1.00 96.19 105 SER A N 1
ATOM 848 C CA . SER A 1 105 ? 3.092 -8.461 -8.863 1.00 96.19 105 SER A CA 1
ATOM 849 C C . SER A 1 105 ? 2.747 -9.738 -9.641 1.00 96.19 105 SER A C 1
ATOM 851 O O . SER A 1 105 ? 1.572 -10.057 -9.797 1.00 96.19 105 SER A O 1
ATOM 853 N N . GLN A 1 106 ? 3.744 -10.470 -10.147 1.00 94.81 106 GLN A N 1
ATOM 854 C CA . GLN A 1 106 ? 3.552 -11.725 -10.884 1.00 94.81 106 GLN A CA 1
ATOM 855 C C . GLN A 1 106 ? 3.894 -12.973 -10.065 1.00 94.81 106 GLN A C 1
ATOM 857 O O . GLN A 1 106 ? 3.711 -14.086 -10.557 1.00 94.81 106 GLN A O 1
ATOM 862 N N . MET A 1 107 ? 4.439 -12.801 -8.863 1.00 94.25 107 MET A N 1
ATOM 863 C CA . MET A 1 107 ? 4.774 -13.904 -7.969 1.00 94.25 107 MET A CA 1
ATOM 864 C C . MET A 1 107 ? 3.507 -14.515 -7.358 1.00 94.25 107 MET A C 1
ATOM 866 O O . MET A 1 107 ? 2.455 -13.874 -7.320 1.00 94.25 107 MET A O 1
ATOM 870 N N . SER A 1 108 ? 3.609 -15.762 -6.891 1.00 94.94 108 SER A N 1
ATOM 871 C CA . SER A 1 108 ? 2.549 -16.362 -6.082 1.00 94.94 108 SER A CA 1
ATOM 872 C C . SER A 1 108 ? 2.409 -15.601 -4.758 1.00 94.94 108 SER A C 1
ATOM 874 O O . SER A 1 108 ? 3.358 -14.961 -4.305 1.00 94.94 108 SER A O 1
ATOM 876 N N . PHE A 1 109 ? 1.236 -15.669 -4.128 1.00 93.62 109 PHE A N 1
ATOM 877 C CA . PHE A 1 109 ? 1.011 -15.030 -2.828 1.00 93.62 109 PHE A CA 1
ATOM 878 C C . PHE A 1 109 ? 2.017 -15.523 -1.772 1.00 93.62 109 PHE A C 1
ATOM 880 O O . PHE A 1 109 ? 2.609 -14.725 -1.055 1.00 93.62 109 PHE A O 1
ATOM 887 N N . GLU A 1 110 ? 2.284 -16.830 -1.749 1.00 94.12 110 GLU A N 1
ATOM 888 C CA . GLU A 1 110 ? 3.259 -17.460 -0.850 1.00 94.12 110 GLU A CA 1
ATOM 889 C C . G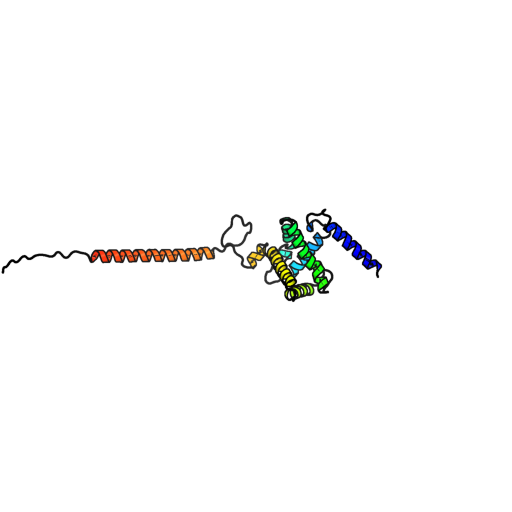LU A 1 110 ? 4.671 -16.883 -1.052 1.00 94.12 110 GLU A C 1
ATOM 891 O O . GLU A 1 110 ? 5.330 -16.491 -0.088 1.00 94.12 110 GLU A O 1
ATOM 896 N N . ASP A 1 111 ? 5.116 -16.747 -2.307 1.00 95.12 111 ASP A N 1
ATOM 897 C CA . ASP A 1 111 ? 6.432 -16.182 -2.624 1.00 95.12 111 ASP A CA 1
ATOM 898 C C . ASP A 1 111 ? 6.526 -14.682 -2.298 1.00 95.12 111 ASP A C 1
ATOM 900 O O . ASP A 1 111 ? 7.605 -14.187 -1.947 1.00 95.12 111 ASP A O 1
ATOM 904 N N . GLN A 1 112 ? 5.421 -13.942 -2.447 1.00 95.62 112 GLN A N 1
ATOM 905 C CA . GLN A 1 112 ? 5.337 -12.527 -2.079 1.00 95.62 112 GLN A CA 1
ATOM 906 C C . GLN A 1 112 ? 5.528 -12.356 -0.570 1.00 95.62 112 GLN A C 1
ATOM 908 O O . GLN A 1 112 ? 6.390 -11.574 -0.151 1.00 95.62 112 GLN A O 1
ATOM 913 N N . THR A 1 113 ? 4.795 -13.128 0.235 1.00 94.88 113 THR A N 1
ATOM 914 C CA . THR A 1 113 ? 4.898 -13.114 1.699 1.00 94.88 113 THR A CA 1
ATOM 915 C C . THR A 1 113 ? 6.296 -13.518 2.156 1.00 94.88 113 THR A C 1
ATOM 917 O O . THR A 1 113 ? 6.938 -12.764 2.889 1.00 94.88 113 THR A O 1
ATOM 920 N N . ASP A 1 114 ? 6.827 -14.629 1.639 1.00 95.25 114 ASP A N 1
ATOM 921 C CA . ASP A 1 114 ? 8.172 -15.114 1.971 1.00 95.25 114 ASP A CA 1
ATOM 922 C C . ASP A 1 114 ? 9.256 -14.094 1.560 1.00 95.25 114 ASP A C 1
ATOM 924 O O . ASP A 1 114 ? 10.266 -13.915 2.242 1.00 95.25 114 ASP A O 1
ATOM 928 N N . LEU A 1 115 ? 9.089 -13.354 0.452 1.00 94.88 115 LEU A N 1
ATOM 929 C CA . LEU A 1 115 ? 9.993 -12.241 0.134 1.00 94.88 115 LEU A CA 1
ATOM 930 C C . LEU A 1 115 ? 9.919 -11.127 1.191 1.00 94.88 115 LEU A C 1
ATOM 932 O O . LEU A 1 115 ? 10.966 -10.667 1.649 1.00 94.88 115 LEU A O 1
ATOM 936 N N . LEU A 1 116 ? 8.721 -10.677 1.572 1.00 95.12 116 LEU A N 1
ATOM 937 C CA . LEU A 1 116 ? 8.555 -9.591 2.545 1.00 95.12 116 LEU A CA 1
ATOM 938 C C . LEU A 1 116 ? 9.068 -9.963 3.944 1.00 95.12 116 LEU A C 1
ATOM 940 O O . LEU A 1 116 ? 9.618 -9.096 4.633 1.00 95.12 116 LEU A O 1
ATOM 944 N N . GLU A 1 117 ? 8.911 -11.220 4.355 1.00 94.44 117 GLU A N 1
ATOM 945 C CA . GLU A 1 117 ? 9.482 -11.769 5.590 1.00 94.44 117 GLU A CA 1
ATOM 946 C C . GLU A 1 117 ? 11.009 -11.817 5.516 1.00 94.44 117 GLU A C 1
ATOM 948 O O . GLU A 1 117 ? 11.700 -11.281 6.383 1.00 94.44 117 GLU A O 1
ATOM 953 N N . HIS A 1 118 ? 11.565 -12.319 4.413 1.00 94.00 118 HIS A N 1
ATOM 954 C CA . HIS A 1 118 ? 13.013 -12.347 4.230 1.00 94.00 118 HIS A CA 1
ATOM 955 C C . HIS A 1 118 ? 13.645 -10.941 4.234 1.00 94.00 118 HIS A C 1
ATOM 957 O O . HIS A 1 118 ? 14.753 -10.740 4.737 1.00 94.00 118 HIS A O 1
ATOM 963 N N . LEU A 1 119 ? 12.950 -9.940 3.684 1.00 93.81 119 LEU A N 1
ATOM 964 C CA . LEU A 1 119 ? 13.386 -8.542 3.728 1.00 93.81 119 LEU A CA 1
ATOM 965 C C . LEU A 1 119 ? 13.352 -7.969 5.150 1.00 93.81 119 LEU A C 1
ATOM 967 O O . LEU A 1 119 ? 14.236 -7.186 5.508 1.00 93.81 119 LEU A O 1
ATOM 971 N N . HIS A 1 120 ? 12.362 -8.360 5.955 1.00 94.12 120 HIS A N 1
ATOM 972 C CA . HIS A 1 120 ? 12.266 -7.993 7.368 1.00 94.12 120 HIS A CA 1
ATOM 973 C C . HIS A 1 120 ? 13.433 -8.571 8.186 1.00 94.12 120 HIS A C 1
ATOM 975 O O . HIS A 1 120 ? 14.024 -7.861 9.002 1.00 94.12 120 HIS A O 1
ATOM 981 N N . ASP A 1 121 ? 13.837 -9.803 7.886 1.00 95.44 121 ASP A N 1
ATOM 982 C CA . ASP A 1 121 ? 14.906 -10.508 8.605 1.00 95.44 121 ASP A CA 1
ATOM 983 C C . ASP A 1 121 ? 16.304 -10.284 7.999 1.00 95.44 121 ASP A C 1
ATOM 985 O O . ASP A 1 121 ? 17.308 -10.853 8.440 1.00 95.44 121 ASP A O 1
ATOM 989 N N . SER A 1 122 ? 16.405 -9.417 6.988 1.00 94.94 122 SER A N 1
ATOM 990 C CA . SER A 1 122 ? 17.656 -9.130 6.291 1.00 94.94 122 SER A CA 1
ATOM 991 C C . SER A 1 122 ? 18.737 -8.591 7.235 1.00 94.94 122 SER A C 1
ATOM 993 O O . SER A 1 122 ? 18.521 -7.682 8.034 1.00 94.94 122 SER A O 1
ATOM 995 N N . ARG A 1 123 ? 19.977 -9.074 7.088 1.00 95.81 123 ARG A N 1
ATOM 996 C CA . ARG A 1 123 ? 21.128 -8.565 7.864 1.00 95.81 123 ARG A CA 1
ATOM 997 C C . ARG A 1 123 ? 21.449 -7.100 7.558 1.00 95.81 123 ARG A C 1
ATOM 999 O O . ARG A 1 123 ? 22.065 -6.414 8.373 1.00 95.81 123 ARG A O 1
ATOM 1006 N N . LEU A 1 124 ? 21.052 -6.615 6.383 1.00 95.12 124 LEU A N 1
ATOM 1007 C CA . LEU A 1 124 ? 21.313 -5.251 5.946 1.00 95.12 124 LEU A CA 1
ATOM 1008 C C . LEU A 1 124 ? 20.271 -4.311 6.556 1.00 95.12 124 LEU A C 1
ATOM 1010 O O . LEU A 1 124 ? 19.121 -4.272 6.121 1.00 95.12 124 LEU A O 1
ATOM 1014 N N . TYR A 1 125 ? 20.689 -3.516 7.546 1.00 94.88 125 TYR A N 1
ATOM 1015 C CA . TYR A 1 125 ? 19.820 -2.542 8.217 1.00 94.88 125 TYR A CA 1
ATOM 1016 C C . TYR A 1 125 ? 19.034 -1.628 7.256 1.00 94.88 125 TYR A C 1
ATOM 1018 O O . TYR A 1 125 ? 17.830 -1.493 7.466 1.00 94.88 125 TYR A O 1
ATOM 1026 N N . PRO A 1 126 ? 19.622 -1.080 6.169 1.00 93.94 126 PRO A N 1
ATOM 1027 C CA . PRO A 1 126 ? 18.865 -0.253 5.230 1.00 93.94 126 PRO A CA 1
ATOM 1028 C C . PRO A 1 126 ? 17.687 -0.982 4.575 1.00 93.94 126 PRO A C 1
ATOM 1030 O O . PRO A 1 126 ? 16.646 -0.372 4.369 1.00 93.94 126 PRO A O 1
ATOM 1033 N N . ILE A 1 127 ? 17.818 -2.283 4.286 1.00 93.94 127 ILE A N 1
ATOM 1034 C CA . ILE A 1 127 ? 16.740 -3.082 3.681 1.00 93.94 127 ILE A CA 1
ATOM 1035 C C . ILE A 1 127 ? 15.602 -3.281 4.681 1.00 93.94 127 ILE A C 1
ATOM 1037 O O . ILE A 1 127 ? 14.440 -3.096 4.333 1.00 93.94 127 ILE A O 1
ATOM 1041 N N . ARG A 1 128 ? 15.932 -3.590 5.939 1.00 94.75 128 ARG A N 1
ATOM 1042 C CA . ARG A 1 128 ? 14.924 -3.716 7.000 1.00 94.75 128 ARG A CA 1
ATOM 1043 C C . ARG A 1 128 ? 14.175 -2.410 7.219 1.00 94.75 128 ARG A C 1
ATOM 1045 O O . ARG A 1 128 ? 12.950 -2.409 7.264 1.00 94.75 128 ARG A O 1
ATOM 1052 N N . MET A 1 129 ? 14.908 -1.300 7.302 1.00 94.62 129 MET A N 1
ATOM 1053 C CA . MET A 1 129 ? 14.327 0.033 7.461 1.00 94.62 129 MET A CA 1
ATOM 1054 C C . MET A 1 129 ? 13.404 0.382 6.287 1.00 94.62 129 MET A C 1
ATOM 1056 O O . MET A 1 129 ? 12.308 0.890 6.502 1.00 94.62 129 MET A O 1
ATOM 1060 N N . LEU A 1 130 ? 13.818 0.058 5.056 1.00 93.81 130 LEU A N 1
ATOM 1061 C CA . LEU A 1 130 ? 13.003 0.236 3.855 1.00 93.81 130 LEU A CA 1
ATOM 1062 C C . LEU A 1 130 ? 11.698 -0.565 3.932 1.00 93.81 130 LEU A C 1
ATOM 1064 O O . LEU A 1 130 ? 10.636 -0.035 3.613 1.00 93.81 130 LEU A O 1
ATOM 1068 N N . ASN A 1 131 ? 11.776 -1.809 4.411 1.00 95.38 131 ASN A N 1
ATOM 1069 C CA . ASN A 1 131 ? 10.614 -2.669 4.600 1.00 95.38 131 ASN A CA 1
ATOM 1070 C C . ASN A 1 131 ? 9.647 -2.100 5.627 1.00 95.38 131 ASN A C 1
ATOM 1072 O O . ASN A 1 131 ? 8.471 -1.944 5.323 1.00 95.38 131 ASN A O 1
ATOM 1076 N N . VAL A 1 132 ? 10.139 -1.704 6.800 1.00 95.25 132 VAL A N 1
ATOM 1077 C CA . VAL A 1 132 ? 9.309 -1.072 7.834 1.00 95.25 132 VAL A CA 1
ATOM 1078 C C . VAL A 1 132 ? 8.661 0.213 7.312 1.00 95.25 132 VAL A C 1
ATOM 1080 O O . VAL A 1 132 ? 7.463 0.407 7.504 1.00 95.25 132 VAL A O 1
ATOM 1083 N N . ALA A 1 133 ? 9.410 1.057 6.596 1.00 94.50 133 ALA A N 1
ATOM 1084 C CA . ALA A 1 133 ? 8.880 2.278 5.992 1.00 94.50 133 ALA A CA 1
ATOM 1085 C C . ALA A 1 133 ? 7.764 1.991 4.979 1.00 94.50 133 ALA A C 1
ATOM 1087 O O . ALA A 1 133 ? 6.726 2.651 5.018 1.00 94.50 133 ALA A O 1
ATOM 1088 N N . LEU A 1 134 ? 7.940 0.982 4.119 1.00 95.81 134 LEU A N 1
ATOM 1089 C CA . LEU A 1 134 ? 6.892 0.554 3.199 1.00 95.81 134 LEU A CA 1
ATOM 1090 C C . LEU A 1 134 ? 5.658 0.056 3.957 1.00 95.81 134 LEU A C 1
ATOM 1092 O O . LEU A 1 134 ? 4.551 0.460 3.611 1.00 95.81 134 LEU A O 1
ATOM 1096 N N . ARG A 1 135 ? 5.831 -0.773 4.998 1.00 96.12 135 ARG A N 1
ATOM 1097 C CA . ARG A 1 135 ? 4.703 -1.270 5.800 1.00 96.12 135 ARG A CA 1
ATOM 1098 C C . ARG A 1 135 ? 3.912 -0.137 6.426 1.00 96.12 135 ARG A C 1
ATOM 1100 O O . ARG A 1 135 ? 2.708 -0.076 6.223 1.00 96.12 135 ARG A O 1
ATOM 1107 N N . MET A 1 136 ? 4.587 0.798 7.089 1.00 96.38 136 MET A N 1
ATOM 1108 C CA . MET A 1 136 ? 3.930 1.973 7.666 1.00 96.38 136 MET A CA 1
ATOM 1109 C C . MET A 1 136 ? 3.188 2.787 6.605 1.00 96.38 136 MET A C 1
ATOM 1111 O O . MET A 1 136 ? 2.065 3.225 6.838 1.00 96.38 136 MET A O 1
ATOM 1115 N N . PHE A 1 137 ? 3.793 2.968 5.431 1.00 96.31 137 PHE A N 1
ATOM 1116 C CA . PHE A 1 137 ? 3.186 3.735 4.351 1.00 96.31 137 PHE A CA 1
ATOM 1117 C C . PHE A 1 137 ? 1.936 3.054 3.769 1.00 96.31 137 PHE A C 1
ATOM 1119 O O . PHE A 1 137 ? 0.914 3.710 3.579 1.00 96.31 137 PHE A O 1
ATOM 1126 N N . MET A 1 138 ? 1.983 1.739 3.542 1.00 97.62 138 MET A N 1
ATOM 1127 C CA . MET A 1 138 ? 0.828 0.965 3.074 1.00 97.62 138 MET A CA 1
ATOM 1128 C C . MET A 1 138 ? -0.280 0.905 4.134 1.00 97.62 138 MET A C 1
ATOM 1130 O O . MET A 1 138 ? -1.446 1.104 3.803 1.00 97.62 138 MET A O 1
ATOM 1134 N N . SER A 1 139 ? 0.076 0.719 5.411 1.00 96.94 139 SER A N 1
ATOM 1135 C CA . SER A 1 139 ? -0.869 0.771 6.534 1.00 96.94 139 SER A CA 1
ATOM 1136 C C . SER A 1 139 ? -1.543 2.133 6.659 1.00 96.94 139 SER A C 1
ATOM 1138 O O . SER A 1 139 ? -2.742 2.186 6.902 1.00 96.94 139 SER A O 1
ATOM 1140 N N . PHE A 1 140 ? -0.813 3.231 6.441 1.00 95.81 140 PHE A N 1
ATOM 1141 C CA . PHE A 1 140 ? -1.398 4.572 6.437 1.00 95.81 140 PHE A CA 1
ATOM 1142 C C . PHE A 1 140 ? -2.489 4.717 5.368 1.00 95.81 140 PHE A C 1
ATOM 1144 O O . PHE A 1 140 ? -3.554 5.256 5.656 1.00 95.81 140 PHE A O 1
ATOM 1151 N N . GLY A 1 141 ? -2.243 4.213 4.154 1.00 96.44 141 GLY A N 1
ATOM 1152 C CA . GLY A 1 141 ? -3.251 4.216 3.094 1.00 96.44 141 GLY A CA 1
ATOM 1153 C C . GLY A 1 141 ? -4.450 3.325 3.417 1.00 96.44 141 GLY A C 1
ATOM 1154 O O . GLY A 1 141 ? -5.586 3.723 3.189 1.00 96.44 141 GLY A O 1
ATOM 1155 N N . TYR A 1 142 ? -4.211 2.146 3.992 1.00 97.12 142 TYR A N 1
ATOM 1156 C CA . TYR A 1 142 ? -5.267 1.195 4.347 1.00 97.12 142 TYR A CA 1
ATOM 1157 C C . TYR A 1 142 ? -6.175 1.730 5.468 1.00 97.12 142 TYR A C 1
ATOM 1159 O O . TYR A 1 142 ? -7.396 1.698 5.355 1.00 97.12 142 TYR A O 1
ATOM 1167 N N . MET A 1 143 ? -5.583 2.337 6.500 1.00 95.38 143 MET A N 1
ATOM 1168 C CA . MET A 1 143 ? -6.300 2.997 7.600 1.00 95.38 143 MET A CA 1
ATOM 1169 C C . MET A 1 143 ? -6.934 4.340 7.205 1.00 95.38 143 MET A C 1
ATOM 1171 O O . MET A 1 143 ? -7.496 5.035 8.053 1.00 95.38 143 MET A O 1
ATOM 1175 N N . ALA A 1 144 ? -6.818 4.766 5.945 1.00 93.75 144 ALA A N 1
ATOM 1176 C CA . ALA A 1 144 ? -7.532 5.945 5.481 1.00 93.75 144 ALA A CA 1
ATOM 1177 C C . ALA A 1 144 ? -9.033 5.682 5.290 1.00 93.75 144 ALA A C 1
ATOM 1179 O O . ALA A 1 144 ? -9.796 6.650 5.296 1.00 93.75 144 ALA A O 1
ATOM 1180 N N . ASP A 1 145 ? -9.433 4.414 5.145 1.00 93.88 145 ASP A N 1
ATOM 1181 C CA . ASP A 1 145 ? -10.826 3.979 5.070 1.00 93.88 145 ASP A CA 1
ATOM 1182 C C . ASP A 1 145 ? -11.453 3.899 6.470 1.00 93.88 145 ASP A C 1
ATOM 1184 O O . ASP A 1 145 ? -10.894 3.328 7.409 1.00 93.88 145 ASP A O 1
ATOM 1188 N N . GLU A 1 146 ? -12.636 4.485 6.610 1.00 91.50 146 GLU A N 1
ATOM 1189 C CA . GLU A 1 146 ? -13.347 4.595 7.884 1.00 91.50 146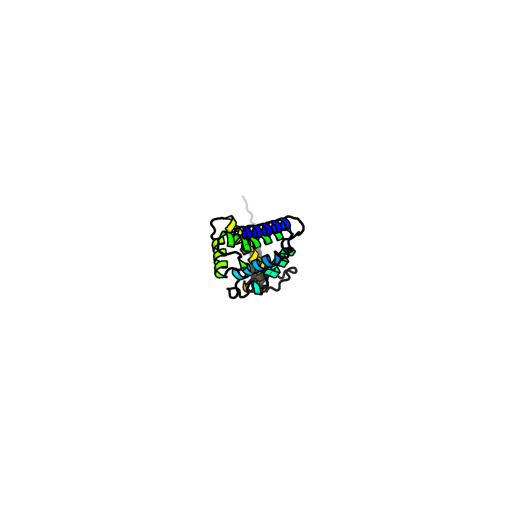 GLU A CA 1
ATOM 1190 C C . GLU A 1 146 ? -13.805 3.237 8.411 1.00 91.50 146 GLU A C 1
ATOM 1192 O O . GLU A 1 146 ? -13.771 3.011 9.619 1.00 91.50 146 GLU A O 1
ATOM 1197 N N . ARG A 1 147 ? -14.157 2.308 7.517 1.00 91.12 147 ARG A N 1
ATOM 1198 C CA . ARG A 1 147 ? -14.625 0.969 7.893 1.00 91.12 147 ARG A CA 1
ATOM 1199 C C . ARG A 1 147 ? -13.510 0.172 8.561 1.00 91.12 147 ARG A C 1
ATOM 1201 O O . ARG A 1 147 ? -13.749 -0.515 9.546 1.00 91.12 147 ARG A O 1
ATOM 1208 N N . VAL A 1 148 ? -12.278 0.311 8.068 1.00 92.44 148 VAL A N 1
ATOM 1209 C CA . VAL A 1 148 ? -11.091 -0.295 8.693 1.00 92.44 148 VAL A CA 1
ATOM 1210 C C . VAL A 1 148 ? -10.867 0.276 10.088 1.00 92.44 148 VAL A C 1
ATOM 1212 O O . VAL A 1 148 ? -10.627 -0.475 11.028 1.00 92.44 148 VAL A O 1
ATOM 1215 N N . LEU A 1 149 ? -10.954 1.600 10.235 1.00 90.06 149 LEU A N 1
ATOM 1216 C CA . LEU A 1 149 ? -10.771 2.256 11.530 1.00 90.06 149 LEU A CA 1
ATOM 1217 C C . LEU A 1 149 ? -11.820 1.808 12.553 1.00 90.06 149 LEU A C 1
ATOM 1219 O O . LEU A 1 149 ? -11.458 1.530 13.694 1.00 90.06 149 LEU A O 1
ATOM 1223 N N . GLN A 1 150 ? -13.083 1.690 12.142 1.00 87.12 150 GLN A N 1
ATOM 1224 C CA . GLN A 1 150 ? -14.167 1.198 12.994 1.00 87.12 150 GLN A CA 1
ATOM 1225 C C . GLN A 1 150 ? -13.911 -0.244 13.466 1.00 87.12 150 GLN A C 1
ATOM 1227 O O . GLN A 1 150 ? -14.000 -0.510 14.662 1.00 87.12 150 GLN A O 1
ATOM 1232 N N . GLU A 1 151 ? -13.506 -1.150 12.569 1.00 88.56 151 GLU A N 1
ATOM 1233 C CA . GLU A 1 151 ? -13.176 -2.543 12.930 1.00 88.56 151 GLU A CA 1
ATOM 1234 C C . GLU A 1 151 ? -11.954 -2.646 13.851 1.00 88.56 151 GLU A C 1
ATOM 1236 O O . GLU A 1 151 ? -11.906 -3.490 14.743 1.00 88.56 151 GLU A O 1
ATOM 1241 N N . MET A 1 152 ? -10.976 -1.748 13.702 1.00 86.06 152 MET A N 1
ATOM 1242 C CA . MET A 1 152 ? -9.848 -1.645 14.634 1.00 86.06 152 MET A CA 1
ATOM 1243 C C . MET A 1 152 ? -10.253 -1.103 16.017 1.00 86.06 152 MET A C 1
ATOM 1245 O O . MET A 1 152 ? -9.399 -0.983 16.899 1.00 86.06 152 MET A O 1
ATOM 1249 N N . GLY A 1 153 ? -11.524 -0.741 16.214 1.00 81.31 153 GLY A N 1
ATOM 1250 C CA . GLY A 1 153 ? -12.015 -0.113 17.434 1.00 81.31 153 GLY A CA 1
ATOM 1251 C C . GLY A 1 153 ? -11.515 1.320 17.597 1.00 81.31 153 GLY A C 1
ATOM 1252 O O . GLY A 1 153 ? -11.385 1.797 18.723 1.00 81.31 153 GLY A O 1
ATOM 1253 N N . TYR A 1 154 ? -11.186 2.008 16.500 1.00 80.00 154 TYR A N 1
ATOM 1254 C CA . TYR A 1 154 ? -10.858 3.426 16.542 1.00 80.00 154 TYR A CA 1
ATOM 1255 C C . TYR A 1 154 ? -12.151 4.232 16.640 1.00 80.00 154 TYR A C 1
ATOM 1257 O O . TYR A 1 154 ? -12.983 4.216 15.736 1.00 80.00 154 TYR A O 1
ATOM 1265 N N . PHE A 1 155 ? -12.296 4.969 17.733 1.00 72.00 155 PHE A N 1
ATOM 1266 C CA . PHE A 1 155 ? -13.422 5.859 17.983 1.00 72.00 155 PHE A CA 1
ATOM 1267 C C . PHE A 1 155 ? -12.934 7.288 18.190 1.00 72.00 155 PHE A C 1
ATOM 1269 O O . PHE A 1 155 ? -11.791 7.543 18.584 1.00 72.00 155 PHE A O 1
ATOM 1276 N N . LYS A 1 156 ? -13.818 8.247 17.930 1.00 66.19 156 LYS A N 1
ATOM 1277 C CA . LYS A 1 156 ? -13.574 9.653 18.240 1.00 66.19 156 LYS A CA 1
ATOM 1278 C C . LYS A 1 156 ? -13.951 9.919 19.697 1.00 66.19 156 LYS A C 1
ATOM 1280 O O . LYS A 1 156 ? -14.975 9.455 20.179 1.00 66.19 156 LYS A O 1
ATOM 1285 N N . ASN A 1 157 ? -13.146 10.718 20.392 1.00 61.69 157 ASN A N 1
ATOM 1286 C CA . ASN A 1 157 ? -13.539 11.266 21.697 1.00 61.69 157 ASN A CA 1
ATOM 1287 C C . ASN A 1 157 ? -14.350 12.563 21.545 1.00 61.69 157 ASN A C 1
ATOM 1289 O O . ASN A 1 157 ? -15.103 12.928 22.439 1.00 61.69 157 ASN A O 1
ATOM 1293 N N . TYR A 1 158 ? -14.182 13.260 20.414 1.00 61.28 158 TYR A N 1
ATOM 1294 C CA . TYR A 1 158 ? -14.824 14.536 20.106 1.00 61.28 158 TYR A CA 1
ATOM 1295 C C . TYR A 1 158 ? -15.085 14.657 18.600 1.00 61.28 158 TYR A C 1
ATOM 1297 O O . TYR A 1 158 ? -14.273 14.212 17.784 1.00 61.28 158 TYR A O 1
ATOM 1305 N N . ALA A 1 159 ? -16.185 15.313 18.224 1.00 67.62 159 ALA A N 1
ATOM 1306 C CA . ALA A 1 159 ? -16.436 15.714 16.843 1.00 67.62 159 ALA A CA 1
ATOM 1307 C C . ALA A 1 159 ? -15.527 16.897 16.475 1.00 67.62 159 ALA A C 1
ATOM 1309 O O . ALA A 1 159 ? -15.792 18.036 16.861 1.00 67.62 159 ALA A O 1
ATOM 1310 N N . TYR A 1 160 ? -14.453 16.652 15.723 1.00 71.19 160 TYR A N 1
ATOM 1311 C CA . TYR A 1 160 ? -13.688 17.742 15.121 1.00 71.19 160 TYR A CA 1
ATOM 1312 C C . TYR A 1 160 ? -14.425 18.262 13.881 1.00 71.19 160 TYR A C 1
ATOM 1314 O O . TYR A 1 160 ? -14.615 17.487 12.945 1.00 71.19 160 TYR A O 1
ATOM 1322 N N . PRO A 1 161 ? -14.777 19.562 13.803 1.00 72.81 161 P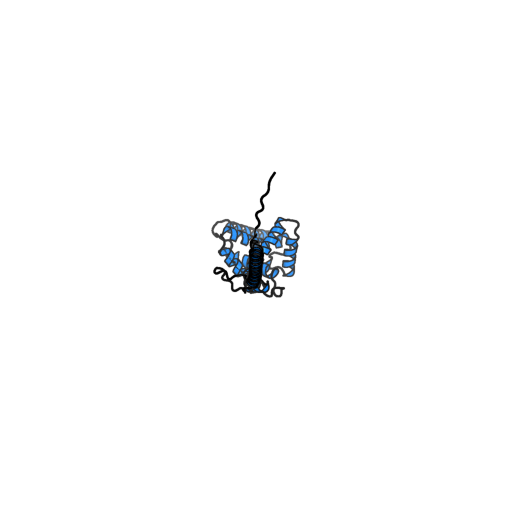RO A N 1
ATOM 1323 C CA . PRO A 1 161 ? -15.512 20.111 12.657 1.00 72.81 161 PRO A CA 1
ATOM 1324 C C . PRO A 1 161 ? -14.784 19.960 11.314 1.00 72.81 161 PRO A C 1
ATOM 1326 O O . PRO A 1 161 ? -15.403 20.025 10.258 1.00 72.81 161 PRO A O 1
ATOM 1329 N N . SER A 1 162 ? -13.460 19.802 11.351 1.00 78.12 162 SER A N 1
ATOM 1330 C CA . SER A 1 162 ? -12.597 19.661 10.178 1.00 78.12 162 SER A CA 1
ATOM 1331 C C . SER A 1 162 ? -12.370 18.216 9.737 1.00 78.12 162 SER A C 1
ATOM 1333 O O . SER A 1 162 ? -11.729 18.008 8.709 1.00 78.12 162 SER A O 1
ATOM 1335 N N . ASP A 1 163 ? -12.801 17.227 10.522 1.00 75.75 163 ASP A N 1
ATOM 1336 C CA . ASP A 1 163 ? -12.607 15.820 10.188 1.00 75.75 163 ASP A CA 1
ATOM 1337 C C . ASP A 1 163 ? -13.834 15.308 9.417 1.00 75.75 163 ASP A C 1
ATOM 1339 O O . ASP A 1 163 ? -14.902 15.174 10.015 1.00 75.75 163 ASP A O 1
ATOM 1343 N N . PRO A 1 164 ? -13.710 15.024 8.107 1.00 77.19 164 PRO A N 1
ATOM 1344 C CA . PRO A 1 164 ? -14.841 14.626 7.275 1.00 77.19 164 PRO A CA 1
ATOM 1345 C C . PRO A 1 164 ? -15.342 13.202 7.558 1.00 77.19 164 PRO A C 1
ATOM 1347 O O . PRO A 1 164 ? -16.328 12.801 6.948 1.00 77.19 164 PRO A O 1
ATOM 1350 N N . ARG A 1 165 ? -14.655 12.436 8.418 1.00 77.81 165 ARG A N 1
ATOM 1351 C CA . ARG A 1 165 ? -14.930 11.011 8.626 1.00 77.81 165 ARG A CA 1
ATOM 1352 C C . ARG A 1 165 ? -16.114 10.759 9.551 1.00 77.81 165 ARG A C 1
ATOM 1354 O O . ARG A 1 165 ? -16.180 11.363 10.627 1.00 77.81 165 ARG A O 1
ATOM 1361 N N . ASP A 1 166 ? -16.967 9.804 9.207 1.00 76.50 166 ASP A N 1
ATOM 1362 C CA . ASP A 1 166 ? -18.113 9.397 10.023 1.00 76.50 166 ASP A CA 1
ATOM 1363 C C . ASP A 1 166 ? -17.727 8.215 10.932 1.00 76.50 166 ASP A C 1
ATOM 1365 O O . ASP A 1 166 ? -17.978 7.043 10.656 1.00 76.50 166 ASP A O 1
ATOM 1369 N N . ILE A 1 167 ? -17.005 8.524 12.013 1.00 74.06 167 ILE A N 1
ATOM 1370 C CA . ILE A 1 167 ? -16.537 7.539 12.999 1.00 74.06 167 ILE A CA 1
ATOM 1371 C C . ILE A 1 167 ? -17.311 7.750 14.295 1.00 74.06 167 ILE A C 1
ATOM 1373 O O . ILE A 1 167 ? -17.473 8.891 14.734 1.00 74.06 167 ILE A O 1
ATOM 1377 N N . GLU A 1 168 ? -17.733 6.649 14.920 1.00 72.69 168 GLU A N 1
ATOM 1378 C CA . GLU A 1 168 ? -18.462 6.656 16.186 1.00 72.69 168 GLU A CA 1
ATOM 1379 C C . GLU A 1 168 ? -17.724 7.474 17.258 1.00 72.69 168 GLU A C 1
ATOM 1381 O O . GLU A 1 168 ? -16.510 7.342 17.457 1.00 72.69 168 GLU A O 1
ATOM 1386 N N . ILE A 1 169 ? -18.473 8.343 17.941 1.00 70.50 169 ILE A N 1
ATOM 1387 C CA . ILE A 1 169 ? -17.976 9.141 19.059 1.00 70.50 169 ILE A CA 1
ATOM 1388 C C . ILE A 1 169 ? -18.351 8.416 20.347 1.00 70.50 169 ILE A C 1
ATOM 1390 O O . ILE A 1 169 ? -19.527 8.344 20.697 1.00 70.50 169 ILE A O 1
ATOM 1394 N N . ILE A 1 170 ? -17.361 7.898 21.071 1.00 66.12 170 ILE A N 1
ATOM 1395 C CA . ILE A 1 170 ? -17.600 7.262 22.367 1.00 66.12 170 ILE A CA 1
ATOM 1396 C C . ILE A 1 170 ? -17.410 8.322 23.459 1.00 66.12 170 ILE A C 1
ATOM 1398 O O . ILE A 1 170 ? -16.290 8.671 23.825 1.00 66.12 170 ILE A O 1
ATOM 1402 N N . GLU A 1 171 ? -18.511 8.802 24.043 1.00 63.81 171 GLU A N 1
ATOM 1403 C CA . GLU A 1 171 ? -18.511 9.804 25.130 1.00 63.81 171 GLU A CA 1
ATOM 1404 C C . GLU A 1 171 ? -17.967 9.281 26.476 1.00 63.81 171 GLU A C 1
ATOM 1406 O O . GLU A 1 171 ? -17.997 9.985 27.486 1.00 63.81 171 GLU A O 1
ATOM 1411 N N . ARG A 1 172 ? -17.443 8.053 26.526 1.00 59.22 172 ARG A N 1
ATOM 1412 C CA . ARG A 1 172 ? -17.035 7.370 27.764 1.00 59.22 172 ARG A CA 1
ATOM 1413 C C . ARG A 1 172 ? -15.993 8.156 28.561 1.00 59.22 172 ARG A C 1
ATOM 1415 O O . ARG A 1 172 ? -16.111 8.246 29.778 1.00 59.22 172 ARG A O 1
ATOM 1422 N N . ILE A 1 173 ? -15.036 8.795 27.880 1.00 60.66 173 ILE A N 1
ATOM 1423 C CA . ILE A 1 173 ? -14.050 9.667 28.539 1.00 60.66 173 ILE A CA 1
ATOM 1424 C C . ILE A 1 173 ? -14.731 10.910 29.125 1.00 60.66 173 ILE A C 1
ATOM 1426 O O . ILE A 1 173 ? -14.373 11.339 30.216 1.00 60.66 173 ILE A O 1
ATOM 1430 N N . SER A 1 174 ? -15.736 11.472 28.444 1.00 61.69 174 SER A N 1
ATOM 1431 C CA . SER A 1 174 ? -16.478 12.635 28.943 1.00 61.69 174 SER A CA 1
ATOM 1432 C C . SER A 1 174 ? -17.283 12.291 30.198 1.00 61.69 174 SER A C 1
ATOM 1434 O O . SER A 1 174 ? -17.239 13.045 31.164 1.00 61.69 174 SER A O 1
ATOM 1436 N N . GLN A 1 175 ? -17.928 11.122 30.234 1.00 65.81 175 GLN A N 1
ATOM 1437 C CA . GLN A 1 175 ? -18.664 10.655 31.413 1.00 65.81 175 GLN A CA 1
ATOM 1438 C C . GLN A 1 175 ? -17.741 10.345 32.597 1.00 65.81 175 GLN A C 1
ATOM 1440 O O . GLN A 1 175 ? -18.051 10.713 33.725 1.00 65.81 175 GLN A O 1
ATOM 1445 N N . GLU A 1 176 ? -16.589 9.707 32.370 1.00 72.88 176 GLU A N 1
ATOM 1446 C CA . GLU A 1 176 ? -15.604 9.462 33.433 1.00 72.88 176 GLU A CA 1
ATOM 1447 C C . GLU A 1 176 ? -15.017 10.769 33.984 1.00 72.88 176 GLU A C 1
ATOM 1449 O O . GLU A 1 176 ? -14.874 10.909 35.201 1.00 72.88 176 GLU A O 1
ATOM 1454 N N . LEU A 1 177 ? -14.752 11.756 33.120 1.00 72.88 177 LEU A N 1
ATOM 1455 C CA . LEU A 1 177 ? -14.297 13.081 33.542 1.00 72.88 177 LEU A CA 1
ATOM 1456 C C . LEU A 1 177 ? -15.387 13.827 34.325 1.00 72.88 177 LEU A C 1
ATOM 1458 O O . LEU A 1 177 ? -15.104 14.367 35.388 1.00 72.88 177 LEU A O 1
ATOM 1462 N N . GLN A 1 178 ? -16.636 13.811 33.845 1.00 77.12 178 GLN A N 1
ATOM 1463 C CA . GLN A 1 178 ? -17.782 14.415 34.535 1.00 77.12 178 GLN A CA 1
ATOM 1464 C C . GLN A 1 178 ? -18.012 13.780 35.908 1.00 77.12 178 GLN A C 1
ATOM 1466 O O . GLN A 1 178 ? -18.198 14.496 36.886 1.00 77.12 178 GLN A O 1
ATOM 1471 N N . ASN A 1 179 ? -17.924 12.453 36.004 1.00 81.94 179 ASN A N 1
ATOM 1472 C CA . ASN A 1 179 ? -18.045 11.733 37.270 1.00 81.94 179 ASN A CA 1
ATOM 1473 C C . ASN A 1 179 ? -16.883 12.034 38.229 1.00 81.94 179 ASN A C 1
ATOM 1475 O O . ASN A 1 179 ? -17.065 11.982 39.443 1.00 81.94 179 ASN A O 1
ATOM 1479 N N . THR A 1 180 ? -15.691 12.325 37.703 1.00 82.50 180 THR A N 1
ATOM 1480 C CA . THR A 1 180 ? -14.527 12.708 38.516 1.00 82.50 180 THR A CA 1
ATOM 1481 C C . THR A 1 180 ? -14.681 14.134 39.040 1.00 82.50 180 THR A C 1
ATOM 1483 O O . THR A 1 180 ? -14.561 14.346 40.240 1.00 82.50 180 THR A O 1
ATOM 1486 N N . ILE A 1 181 ? -15.061 15.079 38.174 1.00 83.56 181 ILE A N 1
ATOM 1487 C CA . ILE A 1 181 ? -15.326 16.478 38.546 1.00 83.56 181 ILE A CA 1
ATOM 1488 C C . ILE A 1 181 ? -16.472 16.566 39.563 1.00 83.56 181 ILE A C 1
ATOM 1490 O O . ILE A 1 181 ? -16.362 17.287 40.547 1.00 83.56 181 ILE A O 1
ATOM 1494 N N . ALA A 1 182 ? -17.552 15.803 39.366 1.00 84.50 182 ALA A N 1
ATOM 1495 C CA . ALA A 1 182 ? -18.665 15.755 40.312 1.00 84.50 182 ALA A CA 1
ATOM 1496 C C . ALA A 1 182 ? -18.219 15.262 41.700 1.00 84.50 182 ALA A C 1
ATOM 1498 O O . ALA A 1 182 ? -18.599 15.846 42.708 1.00 84.50 182 ALA A O 1
ATOM 1499 N N . LYS A 1 183 ? -17.352 14.241 41.759 1.00 87.75 183 LYS A N 1
ATOM 1500 C CA . LYS A 1 183 ? -16.792 13.747 43.027 1.00 87.75 183 LYS A CA 1
ATOM 1501 C C . LYS A 1 183 ? -15.863 14.745 43.712 1.00 87.75 183 LYS A C 1
ATOM 1503 O O . LYS A 1 183 ? -15.834 14.774 44.937 1.00 87.75 183 LYS A O 1
ATOM 1508 N N . GLU A 1 184 ? -15.078 15.505 42.952 1.00 85.94 184 GLU A N 1
ATOM 1509 C CA . GLU A 1 184 ? -14.198 16.540 43.509 1.00 85.94 184 GLU A CA 1
ATOM 1510 C C . GLU A 1 184 ? -15.016 17.704 44.091 1.00 85.94 184 GLU A C 1
ATOM 1512 O O . GLU A 1 184 ? -14.736 18.137 45.205 1.00 85.94 184 GLU A O 1
ATOM 1517 N N . LEU A 1 185 ? -16.089 18.127 43.412 1.00 83.00 185 LEU A N 1
ATOM 1518 C CA . LEU A 1 185 ? -17.004 19.165 43.907 1.00 83.00 185 LEU A CA 1
ATOM 1519 C C . LEU A 1 185 ? -17.762 18.737 45.177 1.00 83.00 185 LEU A C 1
ATOM 1521 O O . LEU A 1 185 ? -17.851 19.511 46.124 1.00 83.00 185 LEU A O 1
ATOM 1525 N N . GLU A 1 186 ? -18.244 17.490 45.244 1.00 81.88 186 GLU A N 1
ATOM 1526 C CA . GLU A 1 186 ? -18.881 16.946 46.458 1.00 81.88 186 GLU A CA 1
ATOM 1527 C C . GLU A 1 186 ? -17.902 16.871 47.651 1.00 81.88 186 GLU A C 1
ATOM 1529 O O . GLU A 1 186 ? -18.298 16.983 48.816 1.00 81.88 186 GLU A O 1
ATOM 1534 N N . GLN A 1 187 ? -16.604 16.685 47.388 1.00 76.81 187 GLN A N 1
ATOM 1535 C CA . GLN A 1 187 ? -15.573 16.693 48.431 1.00 76.81 187 GLN A CA 1
ATOM 1536 C C . GLN A 1 187 ? -15.241 18.103 48.927 1.00 76.81 187 GLN A C 1
ATOM 1538 O O . GLN A 1 187 ? -14.960 18.257 50.114 1.00 76.81 187 GLN A O 1
ATOM 1543 N N . GLU A 1 188 ? -15.289 19.121 48.065 1.00 72.75 188 GLU A N 1
ATOM 1544 C CA . GLU A 1 188 ? -15.105 20.519 48.476 1.00 72.75 188 GLU A CA 1
ATOM 1545 C C . GLU A 1 188 ? -16.295 21.032 49.304 1.00 72.75 188 GLU A C 1
ATOM 1547 O O . GLU A 1 188 ? -16.076 21.581 50.383 1.00 72.75 188 GLU A O 1
ATOM 1552 N N . GLU A 1 189 ? -17.543 20.755 48.902 1.00 70.25 189 GLU A N 1
ATOM 1553 C CA . GLU A 1 189 ? -18.730 21.165 49.680 1.00 70.25 189 GLU A CA 1
ATOM 1554 C C . GLU A 1 189 ? -18.753 20.537 51.086 1.00 70.25 189 GLU A C 1
ATOM 1556 O O . GLU A 1 189 ? -19.057 21.204 52.075 1.00 70.25 189 GLU A O 1
ATOM 1561 N N . THR A 1 190 ? -18.350 19.269 51.213 1.00 67.25 190 THR A N 1
ATOM 1562 C CA . THR A 1 190 ? -18.284 18.591 52.522 1.00 67.25 190 THR A CA 1
ATOM 1563 C C . THR A 1 190 ? -17.125 19.059 53.412 1.00 67.25 190 THR A C 1
ATOM 1565 O O . THR A 1 190 ? -17.149 18.822 54.627 1.00 67.25 190 THR A O 1
ATOM 1568 N N . LEU A 1 191 ? -16.102 19.705 52.844 1.00 61.78 191 LEU A N 1
ATOM 1569 C CA . LEU A 1 191 ? -15.017 20.342 53.597 1.00 61.78 191 LEU A CA 1
ATOM 1570 C C . LEU A 1 191 ? -15.425 21.731 54.100 1.00 61.78 191 LEU A C 1
ATOM 1572 O O . LEU A 1 191 ? -15.089 22.072 55.237 1.00 61.78 191 LEU A O 1
ATOM 1576 N N . ASP A 1 192 ? -16.182 22.486 53.305 1.00 63.06 192 ASP A N 1
ATOM 1577 C CA . ASP A 1 192 ? -16.697 23.802 53.693 1.00 63.06 192 ASP A CA 1
ATOM 1578 C C . ASP A 1 192 ? -17.764 23.699 54.796 1.00 63.06 192 ASP A C 1
ATOM 1580 O O . ASP A 1 192 ? -17.658 24.402 55.802 1.00 63.06 192 ASP A O 1
ATOM 1584 N N . GLU A 1 193 ? -18.698 22.741 54.716 1.00 60.69 193 GLU A N 1
ATOM 1585 C CA . GLU A 1 193 ? -19.678 22.501 55.795 1.00 60.69 193 GLU A CA 1
ATOM 1586 C C . GLU A 1 193 ? -19.002 22.118 57.125 1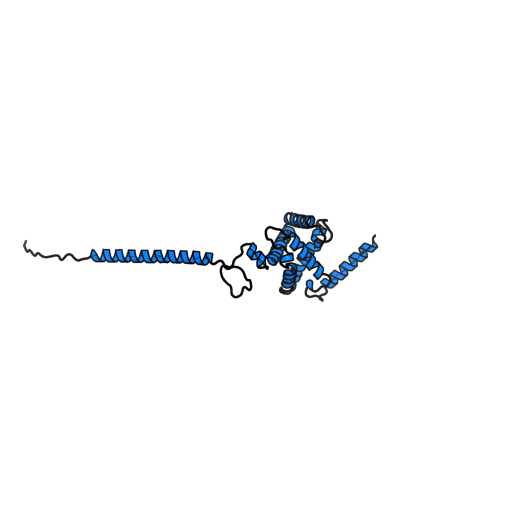.00 60.69 193 GLU A C 1
ATOM 1588 O O . GLU A 1 193 ? -19.416 22.551 58.203 1.00 60.69 193 GLU A O 1
ATOM 1593 N N . LYS A 1 194 ? -17.911 21.344 57.069 1.00 60.31 194 LYS A N 1
ATOM 1594 C CA . LYS A 1 194 ? -17.137 20.988 58.267 1.00 60.31 194 LYS A CA 1
ATOM 1595 C C . LYS A 1 194 ? -16.384 22.171 58.864 1.00 60.31 194 LYS A C 1
ATOM 1597 O O . LYS A 1 194 ? -16.242 22.224 60.084 1.00 60.31 194 LYS A O 1
ATOM 1602 N N . ASN A 1 195 ? -15.881 23.088 58.043 1.00 59.78 195 ASN A N 1
ATOM 1603 C CA . ASN A 1 195 ? -15.205 24.285 58.540 1.00 59.78 195 ASN A CA 1
ATOM 1604 C C . ASN A 1 195 ? -16.199 25.272 59.170 1.00 59.78 195 ASN A C 1
ATOM 1606 O O . ASN A 1 195 ? -15.886 25.842 60.215 1.00 59.78 195 ASN A O 1
ATOM 1610 N N . GLU A 1 196 ? -17.412 25.406 58.622 1.00 61.03 196 GLU A N 1
ATOM 1611 C CA . GLU A 1 196 ? -18.469 26.227 59.232 1.00 61.03 196 GLU A CA 1
ATOM 1612 C C . GLU A 1 196 ? -18.940 25.668 60.589 1.00 61.03 196 GLU A C 1
ATOM 1614 O O . GLU A 1 196 ? -19.126 26.433 61.541 1.00 61.03 196 GLU A O 1
ATOM 1619 N N . GLU A 1 197 ? -19.068 24.342 60.735 1.00 60.50 197 GLU A N 1
ATOM 1620 C CA . GLU A 1 197 ? -19.382 23.723 62.034 1.00 60.50 197 GLU A CA 1
ATOM 1621 C C . GLU A 1 197 ? -18.275 23.957 63.079 1.00 60.50 197 GLU A C 1
ATOM 1623 O O . GLU A 1 197 ? -18.566 24.186 64.260 1.00 60.50 197 GLU A O 1
ATOM 1628 N N . VAL A 1 198 ? -17.005 23.947 62.656 1.00 62.06 198 VAL A N 1
ATOM 1629 C CA . VAL A 1 198 ? -15.862 24.228 63.536 1.00 62.06 198 VAL A CA 1
ATOM 1630 C C . VAL A 1 198 ? -15.862 25.696 63.979 1.00 62.06 198 VAL A C 1
ATOM 1632 O O . VAL A 1 198 ? -15.779 25.947 65.184 1.00 62.06 198 VAL A O 1
ATOM 1635 N N . GLU A 1 199 ? -16.063 26.658 63.073 1.00 60.28 199 GLU A N 1
ATOM 1636 C CA . GLU A 1 199 ? -16.124 28.090 63.422 1.00 60.28 199 GLU A CA 1
ATOM 1637 C C . GLU A 1 199 ? -17.320 28.435 64.333 1.00 60.28 199 GLU A C 1
ATOM 1639 O O . GLU A 1 199 ? -17.184 29.207 65.291 1.00 60.28 199 GLU A O 1
ATOM 1644 N N . LEU A 1 200 ? -18.487 27.817 64.112 1.00 59.75 200 LEU A N 1
ATOM 1645 C CA . LEU A 1 200 ? -19.657 27.991 64.981 1.00 59.75 200 LEU A CA 1
ATOM 1646 C C . LEU A 1 200 ? -19.415 27.424 66.387 1.00 59.75 200 LEU A C 1
ATOM 1648 O O . LEU A 1 200 ? -19.814 28.049 67.376 1.00 59.75 200 LEU A O 1
ATOM 1652 N N . SER A 1 201 ? -18.725 26.286 66.497 1.00 60.00 201 SER A N 1
ATOM 1653 C CA . SER A 1 201 ? -18.393 25.677 67.789 1.00 60.00 201 SER A CA 1
ATOM 1654 C C . SER A 1 201 ? -17.350 26.476 68.588 1.00 60.00 201 SER A C 1
ATOM 1656 O O . SER A 1 201 ? -17.497 26.610 69.806 1.00 60.00 201 SER A O 1
ATOM 1658 N N . GLU A 1 202 ? -16.362 27.093 67.928 1.00 59.41 202 GLU A N 1
ATOM 1659 C CA . GLU A 1 202 ? -15.383 27.973 68.587 1.00 59.41 202 GLU A CA 1
ATOM 1660 C C . GLU A 1 202 ? -16.009 29.302 69.041 1.00 59.41 202 GLU A C 1
ATOM 1662 O O . GLU A 1 202 ? -15.694 29.798 70.127 1.00 59.41 202 GLU A O 1
ATOM 1667 N N . SER A 1 203 ? -16.966 29.849 68.281 1.00 57.56 203 SER A N 1
ATOM 1668 C CA . SER A 1 203 ? -17.665 31.086 68.658 1.00 57.56 203 SER A CA 1
ATOM 1669 C C . SER A 1 203 ? -18.541 30.943 69.918 1.00 57.56 203 SER A C 1
ATOM 1671 O O . SER A 1 203 ? -18.675 31.895 70.691 1.00 57.56 203 SER A O 1
ATOM 1673 N N . LEU A 1 204 ? -19.088 29.747 70.184 1.00 57.50 204 LEU A N 1
ATOM 1674 C CA . LEU A 1 204 ? -19.933 29.463 71.354 1.00 57.50 204 LEU A CA 1
ATOM 1675 C C . LEU A 1 204 ? -19.141 29.211 72.648 1.00 57.50 204 LEU A C 1
ATOM 1677 O O . LEU A 1 204 ? -19.694 29.359 73.739 1.00 57.50 204 LEU A O 1
ATOM 1681 N N . LEU A 1 205 ? -17.852 28.870 72.553 1.00 56.97 205 LEU A N 1
ATOM 1682 C CA . LEU A 1 205 ? -16.973 28.660 73.712 1.00 56.97 205 LEU A CA 1
ATOM 1683 C C . LEU A 1 205 ? -16.338 29.951 74.250 1.00 56.97 205 LEU A C 1
ATOM 1685 O O . LEU A 1 205 ? -15.738 29.930 75.323 1.00 56.97 205 LEU A O 1
ATOM 1689 N N . SER A 1 206 ? -16.503 31.080 73.556 1.00 54.38 206 SER A N 1
ATOM 1690 C CA . SER A 1 206 ? -15.874 32.356 73.913 1.00 54.38 206 SER A CA 1
ATOM 1691 C C . SER A 1 206 ? -16.830 33.351 74.597 1.00 54.38 206 SER A C 1
ATOM 1693 O O . SER A 1 206 ? -16.683 34.567 74.446 1.00 54.38 206 SER A O 1
ATOM 1695 N N . ALA A 1 207 ? -17.814 32.859 75.362 1.00 55.03 207 ALA A N 1
ATOM 1696 C CA . ALA A 1 207 ? -18.670 33.705 76.195 1.00 55.03 207 ALA A CA 1
ATOM 1697 C C . ALA A 1 207 ? -17.888 34.217 77.429 1.00 55.03 207 ALA A C 1
ATOM 1699 O O . ALA A 1 207 ? -17.376 33.407 78.202 1.00 55.03 207 ALA A O 1
ATOM 1700 N N . PRO A 1 208 ? -17.780 35.541 77.650 1.00 54.59 208 PRO A N 1
ATOM 1701 C CA . PRO A 1 208 ? -17.011 36.084 78.764 1.00 54.59 208 PRO A CA 1
ATOM 1702 C C . PRO A 1 208 ? -17.705 35.815 80.107 1.00 54.59 208 PRO A C 1
ATOM 1704 O O . PRO A 1 208 ? -18.838 36.245 80.336 1.00 54.59 208 PRO A O 1
ATOM 1707 N N . GLU A 1 209 ? -17.000 35.139 81.017 1.00 51.22 209 GLU A N 1
ATOM 1708 C CA . GLU A 1 209 ? -17.377 35.026 82.426 1.00 51.22 209 GLU A CA 1
ATOM 1709 C C . GLU A 1 209 ? -17.501 36.426 83.048 1.00 51.22 209 GLU A C 1
ATOM 1711 O O . GLU A 1 209 ? -16.525 37.165 83.210 1.00 51.22 209 GLU A O 1
ATOM 1716 N N . ALA A 1 210 ? -18.730 36.795 83.411 1.00 54.97 210 ALA A N 1
ATOM 1717 C CA . ALA A 1 210 ? -19.017 37.983 84.197 1.00 54.97 210 ALA A CA 1
ATOM 1718 C C . ALA A 1 210 ? -18.420 37.817 85.605 1.00 54.97 210 ALA A C 1
ATOM 1720 O O . ALA A 1 210 ? -19.007 37.192 86.487 1.00 54.97 210 ALA A O 1
ATOM 1721 N N . THR A 1 211 ? -17.234 38.384 85.820 1.00 53.22 211 THR A N 1
ATOM 1722 C CA . THR A 1 211 ? -16.564 38.415 87.121 1.00 53.22 211 THR A CA 1
ATOM 1723 C C . THR A 1 211 ? -17.216 39.462 88.023 1.00 53.22 211 THR A C 1
ATOM 1725 O O . THR A 1 211 ? -17.002 40.669 87.908 1.00 53.22 211 THR A O 1
ATOM 1728 N N . SER A 1 212 ? -18.048 38.983 88.947 1.00 49.28 212 SER A N 1
ATOM 1729 C CA . SER A 1 212 ? -18.596 39.760 90.054 1.00 49.28 212 SER A CA 1
ATOM 1730 C C . SER A 1 212 ? -17.570 39.897 91.184 1.00 49.28 212 SER A C 1
ATOM 1732 O O . SER A 1 212 ? -17.182 38.891 91.762 1.00 49.28 212 SER A O 1
ATOM 1734 N N . GLY A 1 213 ? -17.208 41.143 91.508 1.00 49.44 213 GLY A N 1
ATOM 1735 C CA . GLY A 1 213 ? -16.923 41.674 92.851 1.00 49.44 213 GLY A CA 1
ATOM 1736 C C . GLY A 1 213 ? -15.902 40.974 93.763 1.00 49.44 213 GLY A C 1
ATOM 1737 O O . GLY A 1 213 ? -16.010 39.799 94.084 1.00 49.44 213 GLY A O 1
ATOM 1738 N N . THR A 1 214 ? -15.025 41.760 94.391 1.00 50.31 214 THR A N 1
ATOM 1739 C CA . THR A 1 214 ? -15.193 42.189 95.801 1.00 50.31 214 THR A CA 1
ATOM 1740 C C . THR A 1 214 ? -13.949 42.964 96.240 1.00 50.31 214 THR A C 1
ATOM 1742 O O . THR A 1 214 ? -12.820 42.509 96.087 1.00 50.31 214 THR A O 1
ATOM 1745 N N . ALA A 1 215 ? -14.178 44.162 96.776 1.00 50.41 215 ALA A N 1
ATOM 1746 C CA . ALA A 1 215 ? -13.175 45.027 97.374 1.00 50.41 215 ALA A CA 1
ATOM 1747 C C . ALA A 1 215 ? -12.990 44.716 98.870 1.00 50.41 215 ALA A C 1
ATOM 1749 O O . ALA A 1 215 ? -13.973 44.647 99.604 1.00 50.41 215 ALA A O 1
ATOM 1750 N N . THR A 1 216 ? -11.735 44.644 99.317 1.00 50.25 216 THR A N 1
ATOM 1751 C CA . THR A 1 216 ? -11.292 44.750 100.724 1.00 50.25 216 THR A CA 1
ATOM 1752 C C . THR A 1 216 ? -9.791 45.078 100.673 1.00 50.25 216 THR A C 1
ATOM 1754 O O . THR A 1 216 ? -9.008 44.282 100.175 1.00 50.25 216 THR A O 1
ATOM 1757 N N . SER A 1 217 ? -9.345 46.326 100.861 1.00 46.94 217 SER A N 1
ATOM 1758 C CA . SER A 1 217 ? -9.126 47.033 102.138 1.00 46.94 217 SER A CA 1
ATOM 1759 C C . SER A 1 217 ? -8.417 46.185 103.196 1.00 46.94 217 SER A C 1
ATOM 1761 O O . SER A 1 217 ? -9.051 45.275 103.712 1.00 46.94 217 SER A O 1
ATOM 1763 N N . THR A 1 218 ? -7.145 46.516 103.483 1.00 52.28 218 THR A N 1
ATOM 1764 C CA . THR A 1 218 ? -6.481 46.721 104.804 1.00 52.28 218 THR A CA 1
ATOM 1765 C C . THR A 1 218 ? -4.967 46.476 104.664 1.00 52.28 218 THR A C 1
ATOM 1767 O O . THR A 1 218 ? -4.557 45.396 104.265 1.00 52.28 218 THR A O 1
ATOM 1770 N N . LEU A 1 219 ? -4.140 47.526 104.763 1.00 50.53 219 LEU A N 1
ATOM 1771 C CA . LEU A 1 219 ? -3.336 47.900 105.948 1.00 50.53 219 LEU A CA 1
ATOM 1772 C C . LEU A 1 219 ? -2.234 46.890 106.313 1.00 50.53 219 LEU A C 1
ATOM 1774 O O . LEU A 1 219 ? -2.512 45.899 106.985 1.00 50.53 219 LEU A O 1
ATOM 1778 N N . SER A 1 220 ? -0.978 47.211 105.982 1.00 51.56 220 SER A N 1
ATOM 1779 C CA . SER A 1 220 ? 0.109 47.588 106.920 1.00 51.56 220 SER A CA 1
ATOM 1780 C C . SER A 1 220 ? 1.413 47.809 106.158 1.00 51.56 220 SER A C 1
ATOM 1782 O O . SER A 1 220 ? 1.725 46.965 105.292 1.00 51.56 220 SER A O 1
#

pLDDT: mean 80.87, std 17.22, range [46.94, 98.25]